Protein AF-A0AA91TW27-F1 (afdb_monomer_lite)

Structure (mmCIF, N/CA/C/O backbone):
data_AF-A0AA91TW27-F1
#
_entry.id   AF-A0AA91TW27-F1
#
loop_
_atom_site.group_PDB
_atom_site.id
_atom_site.type_symbol
_atom_site.label_atom_id
_atom_site.label_alt_id
_atom_site.label_comp_id
_atom_site.label_asym_id
_atom_site.label_entity_id
_atom_site.label_seq_id
_atom_site.pdbx_PDB_ins_code
_atom_site.Cartn_x
_atom_site.Cartn_y
_atom_site.Cartn_z
_atom_site.occupancy
_atom_site.B_iso_or_equiv
_atom_site.auth_seq_id
_atom_site.auth_comp_id
_atom_site.auth_asym_id
_atom_site.auth_atom_id
_atom_site.pdbx_PDB_model_num
ATOM 1 N N . MET A 1 1 ? 15.836 3.100 12.261 1.00 47.34 1 MET A N 1
ATOM 2 C CA . MET A 1 1 ? 16.105 2.322 11.030 1.00 47.34 1 MET A CA 1
ATOM 3 C C . MET A 1 1 ? 15.345 2.877 9.832 1.00 47.34 1 MET A C 1
ATOM 5 O O . MET A 1 1 ? 15.884 3.805 9.263 1.00 47.34 1 MET A O 1
ATOM 9 N N . ALA A 1 2 ? 14.114 2.464 9.489 1.00 48.69 2 ALA A N 1
ATOM 10 C CA . ALA A 1 2 ? 13.443 2.947 8.260 1.00 48.69 2 ALA A CA 1
ATOM 11 C C . ALA A 1 2 ? 13.261 4.483 8.185 1.00 48.69 2 ALA A C 1
ATOM 13 O O . ALA A 1 2 ? 13.468 5.078 7.136 1.00 48.69 2 ALA A O 1
ATOM 14 N N . ASN A 1 3 ? 12.950 5.146 9.307 1.00 51.53 3 ASN A N 1
ATOM 15 C CA . ASN A 1 3 ? 12.848 6.614 9.359 1.00 51.53 3 ASN A CA 1
ATOM 16 C C . ASN A 1 3 ? 14.198 7.340 9.209 1.00 51.53 3 ASN A C 1
ATOM 18 O O . ASN A 1 3 ? 14.236 8.448 8.685 1.00 51.53 3 ASN A O 1
ATOM 22 N N . GLU A 1 4 ? 15.293 6.747 9.687 1.00 57.06 4 GLU A N 1
ATOM 23 C CA . GLU A 1 4 ? 16.639 7.339 9.582 1.00 57.06 4 GLU A CA 1
ATOM 24 C C . GLU A 1 4 ? 17.205 7.132 8.177 1.00 57.06 4 GLU A C 1
ATOM 26 O O . GLU A 1 4 ? 17.763 8.049 7.589 1.00 57.06 4 GLU A O 1
ATOM 31 N N . GLU A 1 5 ? 16.984 5.947 7.610 1.00 55.22 5 GLU A N 1
ATOM 32 C CA . GLU A 1 5 ? 17.310 5.628 6.223 1.00 55.22 5 GLU A CA 1
ATOM 33 C C . GLU A 1 5 ? 16.537 6.529 5.253 1.00 55.22 5 GLU A C 1
ATOM 35 O O . GLU A 1 5 ? 17.130 7.122 4.357 1.00 55.22 5 GLU A O 1
ATOM 40 N N . LEU A 1 6 ? 15.235 6.725 5.492 1.00 60.72 6 LEU A N 1
ATOM 41 C CA . LEU A 1 6 ? 14.417 7.685 4.757 1.00 60.72 6 LEU A CA 1
ATOM 42 C C . LEU A 1 6 ? 15.045 9.086 4.800 1.00 60.72 6 LEU A C 1
ATOM 44 O O . LEU A 1 6 ? 15.279 9.669 3.743 1.00 60.72 6 LEU A O 1
ATOM 48 N N . LYS A 1 7 ? 15.366 9.603 5.997 1.00 61.03 7 LYS A N 1
ATOM 49 C CA . LYS A 1 7 ? 16.009 10.919 6.149 1.00 61.03 7 LYS A CA 1
ATOM 50 C C . LYS A 1 7 ? 17.293 11.035 5.327 1.00 61.03 7 LYS A C 1
ATOM 52 O O . LYS A 1 7 ? 17.409 11.986 4.562 1.00 61.03 7 LYS A O 1
ATOM 57 N N . HIS A 1 8 ? 18.194 10.059 5.408 1.00 63.16 8 HIS A N 1
ATOM 58 C CA . HIS A 1 8 ? 19.438 10.083 4.636 1.00 63.16 8 HIS A CA 1
ATOM 59 C C . HIS A 1 8 ? 19.198 10.084 3.124 1.00 63.16 8 HIS A C 1
ATOM 61 O O . HIS A 1 8 ? 19.774 10.897 2.407 1.00 63.16 8 HIS A O 1
ATOM 67 N N . ILE A 1 9 ? 18.288 9.245 2.629 1.00 61.09 9 ILE A N 1
ATOM 68 C CA . ILE A 1 9 ? 18.004 9.173 1.189 1.00 61.09 9 ILE A CA 1
ATOM 69 C C . ILE A 1 9 ? 17.354 10.471 0.674 1.00 61.09 9 ILE A C 1
ATOM 71 O O . ILE A 1 9 ? 17.564 10.892 -0.468 1.00 61.09 9 ILE A O 1
ATOM 75 N N . ILE A 1 10 ? 16.568 11.140 1.517 1.00 63.00 10 ILE A N 1
ATOM 76 C CA . ILE A 1 10 ? 16.034 12.472 1.222 1.00 63.00 10 ILE A CA 1
ATOM 77 C C . ILE A 1 10 ? 17.147 13.517 1.198 1.00 63.00 10 ILE A C 1
ATOM 79 O O . ILE A 1 10 ? 17.192 14.304 0.257 1.00 63.00 10 ILE A O 1
ATOM 83 N N . GLU A 1 11 ? 18.030 13.544 2.196 1.00 67.00 11 GLU A N 1
ATOM 84 C CA . GLU A 1 11 ? 19.163 14.483 2.262 1.00 67.00 11 GLU A CA 1
ATOM 85 C C . GLU A 1 11 ? 20.077 14.363 1.034 1.00 67.00 11 GLU A C 1
ATOM 87 O O . GLU A 1 11 ? 20.581 15.367 0.533 1.00 67.00 11 GLU A O 1
ATOM 92 N N . GLU A 1 12 ? 20.210 13.156 0.483 1.00 66.50 12 GLU A N 1
ATOM 93 C CA . GLU A 1 12 ? 20.931 12.874 -0.764 1.00 66.50 12 GLU A CA 1
ATOM 94 C C . GLU A 1 12 ? 20.213 13.373 -2.036 1.00 66.50 12 GLU A C 1
ATOM 96 O O . GLU A 1 12 ? 20.730 13.233 -3.147 1.00 66.50 12 GLU A O 1
ATOM 101 N N . GLY A 1 13 ? 19.014 13.953 -1.921 1.00 58.31 13 GLY A N 1
ATOM 102 C CA . GLY A 1 13 ? 18.258 14.486 -3.058 1.00 58.31 13 GLY A CA 1
ATOM 103 C C . GLY A 1 13 ? 17.631 13.421 -3.953 1.00 58.31 13 GLY A C 1
ATOM 104 O O . GLY A 1 13 ? 17.194 13.716 -5.069 1.00 58.31 13 GLY A O 1
ATOM 105 N N . TYR A 1 14 ? 17.554 12.176 -3.483 1.00 59.06 14 TYR A N 1
ATOM 106 C CA . TYR A 1 14 ? 17.204 11.024 -4.311 1.00 59.06 14 TYR A CA 1
ATOM 107 C C . TYR A 1 14 ? 15.803 11.119 -4.938 1.00 59.06 14 TYR A C 1
ATOM 109 O O . TYR A 1 14 ? 15.627 10.774 -6.116 1.00 59.06 14 TYR A O 1
ATOM 117 N N . PHE A 1 15 ? 14.831 11.638 -4.180 1.00 61.78 15 PHE A N 1
ATOM 118 C CA . PHE A 1 15 ? 13.439 11.857 -4.602 1.00 61.78 15 PHE A CA 1
ATOM 119 C C . PHE A 1 15 ? 13.216 13.186 -5.355 1.00 61.78 15 PHE A C 1
ATOM 121 O O . PHE A 1 15 ? 12.083 13.521 -5.704 1.00 61.78 15 PHE A O 1
ATOM 128 N N . GLY A 1 16 ? 14.290 13.932 -5.635 1.00 59.34 16 GLY A N 1
ATOM 129 C CA . GLY A 1 16 ? 14.260 15.231 -6.304 1.00 59.34 16 GLY A CA 1
ATOM 130 C C . GLY A 1 16 ? 14.095 16.411 -5.343 1.00 59.34 16 GLY A C 1
ATOM 131 O O . GLY A 1 16 ? 13.570 16.278 -4.237 1.00 59.34 16 GLY A O 1
ATOM 132 N N . GLU A 1 17 ? 14.521 17.597 -5.789 1.00 56.59 17 GLU A N 1
ATOM 133 C CA . GLU A 1 17 ? 14.598 18.817 -4.966 1.00 56.59 17 GLU A CA 1
ATOM 134 C C . GLU A 1 17 ? 13.268 19.199 -4.303 1.00 56.59 17 GLU A C 1
ATOM 136 O O . GLU A 1 17 ? 13.260 19.694 -3.181 1.00 56.59 17 GLU A O 1
ATOM 141 N N . LYS A 1 18 ? 12.124 18.917 -4.944 1.00 50.34 18 LYS A N 1
ATOM 142 C CA . LYS A 1 18 ? 10.797 19.202 -4.371 1.00 50.34 18 LYS A CA 1
ATOM 143 C C . LYS A 1 18 ? 10.518 18.413 -3.090 1.00 50.34 18 LYS A C 1
ATOM 145 O O . LYS A 1 18 ? 9.950 18.970 -2.158 1.00 50.34 18 LYS A O 1
ATOM 150 N N . VAL A 1 19 ? 10.917 17.143 -3.025 1.00 55.59 19 VAL A N 1
ATOM 151 C CA . VAL A 1 19 ? 10.703 16.301 -1.834 1.00 55.59 19 VAL A CA 1
ATOM 152 C C . VAL A 1 19 ? 11.646 16.723 -0.706 1.00 55.59 19 VAL A C 1
ATOM 154 O O . VAL A 1 19 ? 11.219 16.811 0.443 1.00 55.59 19 VAL A O 1
ATOM 157 N N . VAL A 1 20 ? 12.887 17.095 -1.038 1.00 56.34 20 VAL A N 1
ATOM 158 C CA . VAL A 1 20 ? 13.851 17.664 -0.079 1.00 56.34 20 VAL A CA 1
ATOM 159 C C . VAL A 1 20 ? 13.344 18.979 0.508 1.00 56.34 20 VAL A C 1
ATOM 161 O O . VAL A 1 20 ? 13.327 19.143 1.725 1.00 56.34 20 VAL A O 1
ATOM 164 N N . LEU A 1 21 ? 12.855 19.888 -0.339 1.00 53.97 21 LEU A N 1
ATOM 165 C CA . LEU 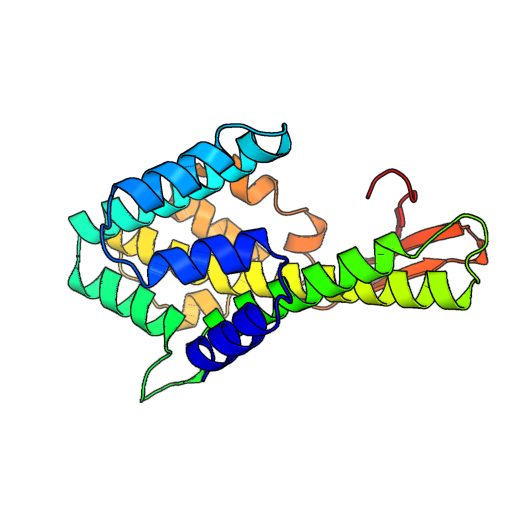A 1 21 ? 12.287 21.171 0.081 1.00 53.97 21 LEU A CA 1
ATOM 166 C C . LEU A 1 21 ? 11.037 21.004 0.950 1.00 53.97 21 LEU A C 1
ATOM 168 O O . LEU A 1 21 ? 10.823 21.794 1.867 1.00 53.97 21 LEU A O 1
ATOM 172 N N . LEU A 1 22 ? 10.206 19.994 0.682 1.00 48.47 22 LEU A N 1
ATOM 173 C CA . LEU A 1 22 ? 9.039 19.692 1.511 1.00 48.47 22 LEU A CA 1
ATOM 174 C C . LEU A 1 22 ? 9.448 19.225 2.912 1.00 48.47 22 LEU A C 1
ATOM 176 O O . LEU A 1 22 ? 8.809 19.623 3.879 1.00 48.47 22 LEU A O 1
ATOM 180 N N . LEU A 1 23 ? 10.526 18.450 3.035 1.00 49.38 23 LEU A N 1
ATOM 181 C CA . LEU A 1 23 ? 10.971 17.855 4.299 1.00 49.38 23 LEU A CA 1
ATOM 182 C C . LEU A 1 23 ? 11.871 18.759 5.137 1.00 49.38 23 LEU A C 1
ATOM 184 O O . LEU A 1 23 ? 11.710 18.797 6.353 1.00 49.38 23 LEU A O 1
ATOM 188 N N . GLN A 1 24 ? 12.722 19.571 4.510 1.00 50.38 24 GLN A N 1
ATOM 189 C CA . GLN A 1 24 ? 13.423 20.663 5.199 1.00 50.38 24 GLN A CA 1
ATOM 190 C C . GLN A 1 24 ? 12.436 21.639 5.854 1.00 50.38 24 GLN A C 1
ATOM 192 O O . GLN A 1 24 ? 12.725 22.219 6.896 1.00 50.38 24 GLN A O 1
ATOM 197 N N . LYS A 1 25 ? 11.237 21.778 5.276 1.00 47.59 25 LYS A N 1
ATOM 198 C CA . LYS A 1 25 ? 10.143 22.556 5.861 1.00 47.59 25 LYS A CA 1
ATOM 199 C C . LYS A 1 25 ? 9.375 21.802 6.955 1.00 47.59 25 LYS A C 1
ATOM 201 O O . LYS A 1 25 ? 8.754 22.455 7.778 1.00 47.59 25 LYS A O 1
ATOM 206 N N . VAL A 1 26 ? 9.383 20.459 6.984 1.00 42.78 26 VAL A N 1
ATOM 207 C CA . VAL A 1 26 ? 8.726 19.652 8.048 1.00 42.78 26 VAL A CA 1
ATOM 208 C C . VAL A 1 26 ? 9.447 19.826 9.386 1.00 42.78 26 VAL A C 1
ATOM 210 O O . VAL A 1 26 ? 8.825 19.742 10.440 1.00 42.78 26 VAL A O 1
ATOM 213 N N . GLU A 1 27 ? 10.746 20.127 9.361 1.00 43.66 27 GLU A N 1
ATOM 214 C CA . GLU A 1 27 ? 11.509 20.435 10.576 1.00 43.66 27 GLU A CA 1
ATOM 215 C C . GLU A 1 27 ? 11.259 21.867 11.101 1.00 43.66 27 GLU A C 1
ATOM 217 O O . GLU A 1 27 ? 11.565 22.154 12.259 1.00 43.66 27 GLU A O 1
ATOM 222 N N . SER A 1 28 ? 10.631 22.751 10.308 1.00 46.97 28 SER A N 1
ATOM 223 C CA . SER A 1 28 ? 10.207 24.094 10.728 1.00 46.97 28 SER A CA 1
ATOM 224 C C . SER A 1 28 ? 8.710 24.115 11.067 1.00 46.97 28 SER A C 1
ATOM 226 O O . SER A 1 28 ? 7.855 24.191 10.190 1.00 46.97 28 SER A O 1
ATOM 228 N N . TYR A 1 29 ? 8.403 24.022 12.359 1.00 44.59 29 TYR A N 1
ATOM 229 C CA . TYR A 1 29 ? 7.057 23.906 12.931 1.00 44.59 29 TYR A CA 1
ATOM 230 C C . TYR A 1 29 ? 6.088 25.053 12.557 1.00 44.59 29 TYR A C 1
ATOM 232 O O . TYR A 1 29 ? 6.278 26.174 13.017 1.00 44.59 29 TYR A O 1
ATOM 240 N N . GLU A 1 30 ? 5.003 24.731 11.829 1.00 49.91 30 GLU A N 1
ATOM 241 C CA . GLU A 1 30 ? 3.614 25.187 12.080 1.00 49.91 30 GLU A CA 1
ATOM 242 C C . GLU A 1 30 ? 2.596 24.339 11.261 1.00 49.91 30 GLU A C 1
ATOM 244 O O . GLU A 1 30 ? 2.327 24.552 10.076 1.00 49.91 30 GLU A O 1
ATOM 249 N N . ASP A 1 31 ? 2.020 23.342 11.943 1.00 57.16 31 ASP A N 1
ATOM 250 C CA . ASP A 1 31 ? 1.370 22.103 11.458 1.00 57.16 31 ASP A CA 1
ATOM 251 C C . ASP A 1 31 ? 0.196 22.223 10.454 1.00 57.16 31 ASP A C 1
ATOM 253 O O . ASP A 1 31 ? -0.187 21.247 9.810 1.00 57.16 31 ASP A O 1
ATOM 257 N N . LYS A 1 32 ? -0.432 23.393 10.295 1.00 53.19 32 LYS A N 1
ATOM 258 C CA . LYS A 1 32 ? -1.659 23.527 9.472 1.00 53.19 32 LYS A CA 1
ATOM 259 C C . LYS A 1 32 ? -1.398 24.087 8.083 1.00 53.19 32 LYS A C 1
ATOM 261 O O . LYS A 1 32 ? -2.051 23.682 7.122 1.00 53.19 32 LYS A O 1
ATOM 266 N N . HIS A 1 33 ? -0.447 25.010 7.970 1.00 49.03 33 HIS A N 1
ATOM 267 C CA . HIS A 1 33 ? -0.164 25.675 6.702 1.00 49.03 33 HIS A CA 1
ATOM 268 C C . HIS A 1 33 ? 0.574 24.742 5.736 1.00 49.03 33 HIS A C 1
ATOM 270 O O . HIS A 1 33 ? 0.392 24.821 4.527 1.00 49.03 33 HIS A O 1
ATOM 276 N N . GLN A 1 34 ? 1.337 23.793 6.269 1.00 52.62 34 GLN A N 1
ATOM 277 C CA . GLN A 1 34 ? 2.143 22.882 5.474 1.00 52.62 34 GLN A CA 1
ATOM 278 C C . GLN A 1 34 ? 1.344 21.711 4.898 1.00 52.62 34 GLN A C 1
ATOM 280 O O . GLN A 1 34 ? 1.472 21.410 3.713 1.00 52.62 34 GLN A O 1
ATOM 285 N N . LEU A 1 35 ? 0.461 21.099 5.697 1.00 54.28 35 LEU A N 1
ATOM 286 C CA . LEU A 1 35 ? -0.525 20.149 5.179 1.00 54.28 35 LEU A CA 1
ATOM 287 C C . LEU A 1 35 ? -1.388 20.830 4.108 1.00 54.28 35 LEU A C 1
ATOM 289 O O . LEU A 1 35 ? -1.654 20.237 3.069 1.00 54.28 35 LEU A O 1
ATOM 293 N N . TYR A 1 36 ? -1.758 22.094 4.332 1.00 58.59 36 TYR A N 1
ATOM 294 C CA . TYR A 1 36 ? -2.459 22.905 3.345 1.00 58.59 36 TYR A CA 1
ATOM 295 C C . TYR A 1 36 ? -1.648 23.104 2.057 1.00 58.59 36 TYR A C 1
ATOM 297 O O . TYR A 1 36 ? -2.195 22.837 0.996 1.00 58.59 36 TYR A O 1
ATOM 305 N N . GLU A 1 37 ? -0.369 23.494 2.105 1.00 57.22 37 GLU A N 1
ATOM 306 C CA . GLU A 1 37 ? 0.450 23.665 0.891 1.00 57.22 37 GLU A CA 1
ATOM 307 C C . GLU A 1 37 ? 0.726 22.328 0.177 1.00 57.22 37 GLU A C 1
ATOM 309 O O . GLU A 1 37 ? 0.641 22.277 -1.044 1.00 57.22 37 GLU A O 1
ATOM 314 N N . ILE A 1 38 ? 0.940 21.219 0.900 1.00 57.69 38 ILE A N 1
ATOM 315 C CA . ILE A 1 38 ? 1.048 19.869 0.304 1.00 57.69 38 ILE A CA 1
ATOM 316 C C . ILE A 1 38 ? -0.253 19.495 -0.410 1.00 57.69 38 ILE A C 1
ATOM 318 O O . ILE A 1 38 ? -0.231 19.020 -1.546 1.00 57.69 38 ILE A O 1
ATOM 322 N N . ILE A 1 39 ? -1.394 19.715 0.247 1.00 60.75 39 ILE A N 1
ATOM 323 C CA . ILE A 1 39 ? -2.716 19.457 -0.326 1.00 60.75 39 ILE A CA 1
ATOM 324 C C . ILE A 1 39 ? -2.977 20.398 -1.507 1.00 60.75 39 ILE A C 1
ATOM 326 O O . ILE A 1 39 ? -3.551 19.960 -2.497 1.00 60.75 39 ILE A O 1
ATOM 330 N N . LYS A 1 40 ? -2.542 21.656 -1.449 1.00 61.56 40 LYS A N 1
ATOM 331 C CA . LYS A 1 40 ? -2.738 22.680 -2.482 1.00 61.56 40 LYS A CA 1
ATOM 332 C C . LYS A 1 40 ? -1.881 22.436 -3.723 1.00 61.56 40 LYS A C 1
ATOM 334 O O . LYS A 1 40 ? -2.454 22.288 -4.799 1.00 61.56 40 LYS A O 1
ATOM 339 N N . ASP A 1 41 ? -0.565 22.260 -3.583 1.00 62.78 41 ASP A N 1
ATOM 340 C CA . ASP A 1 41 ? 0.347 21.866 -4.677 1.00 62.78 41 ASP A CA 1
ATOM 341 C C . ASP A 1 41 ? -0.154 20.595 -5.377 1.00 62.78 41 ASP A C 1
ATOM 343 O O . ASP A 1 41 ? -0.011 20.380 -6.590 1.00 62.78 41 ASP A O 1
ATOM 347 N N . TRP A 1 42 ? -0.788 19.719 -4.603 1.00 60.84 42 TRP A N 1
ATOM 348 C CA . TRP A 1 42 ? -1.394 18.513 -5.115 1.00 60.84 42 TRP A CA 1
ATOM 349 C C . TRP A 1 42 ? -2.808 18.713 -5.700 1.00 60.84 42 TRP A C 1
ATOM 351 O O . TRP A 1 42 ? -3.130 18.053 -6.682 1.00 60.84 42 TRP A O 1
ATOM 361 N N . ILE A 1 43 ? -3.625 19.656 -5.239 1.00 59.16 43 ILE A N 1
ATOM 362 C CA . ILE A 1 43 ? -4.889 20.030 -5.901 1.00 59.16 43 ILE A CA 1
ATOM 363 C C . ILE A 1 43 ? -4.620 20.703 -7.260 1.00 59.16 43 ILE A C 1
ATOM 365 O O . ILE A 1 43 ? -5.364 20.476 -8.210 1.00 59.16 43 ILE A O 1
ATOM 369 N N . GLU A 1 44 ? -3.536 21.466 -7.388 1.00 64.38 44 GLU A N 1
ATOM 370 C CA . GLU A 1 44 ? -3.258 22.356 -8.529 1.00 64.38 44 GLU A CA 1
ATOM 371 C C . GLU A 1 44 ? -2.520 21.691 -9.720 1.00 64.38 44 GLU A C 1
ATOM 373 O O . GLU A 1 44 ? -1.715 22.323 -10.393 1.00 64.38 44 GLU A O 1
ATOM 378 N N . GLY A 1 45 ? -2.737 20.407 -10.035 1.00 58.81 45 GLY A N 1
ATOM 379 C CA . GLY A 1 45 ? -2.061 19.785 -11.201 1.00 58.81 45 GLY A CA 1
ATOM 380 C C . GLY A 1 45 ? -2.823 18.643 -11.870 1.00 58.81 45 GLY A C 1
ATOM 381 O O . GLY A 1 45 ? -3.978 18.409 -11.541 1.00 58.81 45 GLY A O 1
ATOM 382 N N . ASP A 1 46 ? -2.137 17.922 -12.766 1.00 56.75 46 ASP A N 1
ATOM 383 C CA . ASP A 1 46 ? -2.694 17.060 -13.832 1.00 56.75 46 ASP A CA 1
ATOM 384 C C . ASP A 1 46 ? -3.689 15.929 -13.470 1.00 56.75 46 ASP A C 1
ATOM 386 O O . ASP A 1 46 ? -3.739 15.430 -12.345 1.00 56.75 46 ASP A O 1
ATOM 390 N N . GLU A 1 47 ? -4.430 15.466 -14.491 1.00 52.88 47 GLU A N 1
ATOM 391 C CA . GLU A 1 47 ? -5.618 14.577 -14.464 1.00 52.88 47 GLU A CA 1
ATOM 392 C C . GLU A 1 47 ? -5.516 13.284 -13.619 1.00 52.88 47 GLU A C 1
ATOM 394 O O . GLU A 1 47 ? -6.521 12.834 -13.058 1.00 52.88 47 GLU A O 1
ATOM 399 N N . LEU A 1 48 ? -4.321 12.709 -13.423 1.00 55.47 48 LEU A N 1
ATOM 400 C CA . LEU A 1 48 ? -4.096 11.570 -12.505 1.00 55.47 48 LEU A CA 1
ATOM 401 C C . LEU A 1 48 ? -4.412 11.908 -11.026 1.00 55.47 48 LEU A C 1
ATOM 403 O O . LEU A 1 48 ? -4.553 11.012 -10.181 1.00 55.47 48 LEU A O 1
ATOM 407 N N . LYS A 1 49 ? -4.573 13.195 -10.690 1.00 60.81 49 LYS A N 1
ATOM 408 C CA . LYS A 1 49 ? -4.900 13.677 -9.341 1.00 60.81 49 LYS A CA 1
ATOM 409 C C . LYS A 1 49 ? -6.334 13.394 -8.900 1.00 60.81 49 LYS A C 1
ATOM 411 O O . LYS A 1 49 ? -6.531 13.231 -7.701 1.00 60.81 49 LYS A O 1
ATOM 416 N N . PHE A 1 50 ? -7.323 13.239 -9.790 1.00 62.41 50 PHE A N 1
ATOM 417 C CA . PHE A 1 50 ? -8.710 12.953 -9.362 1.00 62.41 50 PHE A CA 1
ATOM 418 C C . PHE A 1 50 ? -8.830 11.617 -8.607 1.00 62.41 50 PHE A C 1
ATOM 420 O O . PHE A 1 50 ? -9.426 11.535 -7.527 1.00 62.41 50 PHE A O 1
ATOM 427 N N . PHE A 1 51 ? -8.209 10.565 -9.142 1.00 63.53 51 PHE A N 1
ATOM 428 C CA . PHE A 1 51 ? -8.219 9.243 -8.517 1.00 63.53 51 PHE A CA 1
ATOM 429 C C . PHE A 1 51 ? -7.356 9.192 -7.265 1.00 63.53 51 PHE A C 1
ATOM 431 O O . PHE A 1 51 ? -7.801 8.710 -6.225 1.00 63.53 51 PHE A O 1
ATOM 438 N N . THR A 1 52 ? -6.159 9.777 -7.342 1.00 65.62 52 THR A N 1
ATOM 439 C CA . THR A 1 52 ? -5.286 9.964 -6.178 1.00 65.62 52 THR A CA 1
ATOM 440 C C . THR A 1 52 ? -6.032 10.714 -5.070 1.00 65.62 52 THR A C 1
ATOM 442 O O . THR A 1 52 ? -5.849 10.426 -3.888 1.00 65.62 52 THR A O 1
ATOM 445 N N . LYS A 1 53 ? -6.930 11.640 -5.441 1.00 67.94 53 LYS A N 1
ATOM 446 C CA . LYS A 1 53 ? -7.691 12.452 -4.492 1.00 67.94 53 LYS A CA 1
ATOM 447 C C . LYS A 1 53 ? -8.783 11.705 -3.799 1.00 67.94 53 LYS A C 1
ATOM 449 O O . LYS A 1 53 ? -8.892 11.776 -2.578 1.00 67.94 53 LYS A O 1
ATOM 454 N N . THR A 1 54 ? -9.533 10.952 -4.576 1.00 69.38 54 THR A N 1
ATOM 455 C CA . THR A 1 54 ? -10.528 10.033 -4.041 1.00 69.38 54 THR A CA 1
ATOM 456 C C . THR A 1 54 ? -9.867 9.035 -3.086 1.00 69.38 54 THR A C 1
ATOM 458 O O . THR A 1 54 ? -10.385 8.805 -1.998 1.00 69.38 54 THR A O 1
ATOM 461 N N . TYR A 1 55 ? -8.680 8.526 -3.436 1.00 72.38 55 TYR A N 1
ATOM 462 C CA . TYR A 1 55 ? -7.922 7.598 -2.598 1.00 72.38 55 TYR A CA 1
ATOM 463 C C . TYR A 1 55 ? -7.449 8.224 -1.281 1.00 72.38 55 TYR A C 1
ATOM 465 O O . TYR A 1 55 ? -7.685 7.662 -0.217 1.00 72.38 55 TYR A O 1
ATOM 473 N N . MET A 1 56 ? -6.821 9.402 -1.316 1.00 73.19 56 MET A N 1
ATOM 474 C CA . MET A 1 56 ? -6.334 10.048 -0.091 1.00 73.19 56 MET A CA 1
ATOM 475 C C . MET A 1 56 ? -7.462 10.527 0.817 1.00 73.19 56 MET A C 1
ATOM 477 O O . MET A 1 56 ? -7.380 10.321 2.024 1.00 73.19 56 MET A O 1
ATOM 481 N N . LEU A 1 57 ? -8.529 11.109 0.259 1.00 76.88 57 LEU A N 1
ATOM 482 C CA . LEU A 1 57 ? -9.701 11.494 1.048 1.00 76.88 57 LEU A CA 1
ATOM 483 C C . LEU A 1 57 ? -10.330 10.281 1.726 1.00 76.88 57 LEU A C 1
ATOM 485 O O . LEU A 1 57 ? -10.678 10.363 2.898 1.00 76.88 57 LEU A O 1
ATOM 489 N N . PHE A 1 58 ? -10.415 9.153 1.020 1.00 80.38 58 PHE A N 1
ATOM 490 C CA . PHE A 1 58 ? -10.841 7.891 1.606 1.00 80.38 58 PHE A CA 1
ATOM 491 C C . PHE A 1 58 ? -9.936 7.468 2.774 1.00 80.38 58 PHE A C 1
ATOM 493 O O . PHE A 1 58 ? -10.436 7.216 3.870 1.00 80.38 58 PHE A O 1
ATOM 500 N N . MET A 1 59 ? -8.616 7.417 2.561 1.00 80.62 59 MET A N 1
ATOM 501 C CA . MET A 1 59 ? -7.676 6.986 3.600 1.00 80.62 59 MET A CA 1
ATOM 502 C C . MET A 1 59 ? -7.776 7.876 4.843 1.00 80.62 59 MET A C 1
ATOM 504 O O . MET A 1 59 ? -7.862 7.366 5.957 1.00 80.62 59 MET A O 1
ATOM 508 N N . LEU A 1 60 ? -7.815 9.197 4.649 1.00 84.81 60 LEU A N 1
ATOM 509 C CA . LEU A 1 60 ? -7.961 10.165 5.734 1.00 84.81 60 LEU A CA 1
ATOM 510 C C . LEU A 1 60 ? -9.308 10.019 6.443 1.00 84.81 60 LEU A C 1
ATOM 512 O O . LEU A 1 60 ? -9.333 10.003 7.669 1.00 84.81 60 LEU A O 1
ATOM 516 N N . LYS A 1 61 ? -10.405 9.857 5.696 1.00 86.81 61 LYS A N 1
ATOM 517 C CA . LYS A 1 61 ? -11.744 9.639 6.256 1.00 86.81 61 LYS A CA 1
ATOM 518 C C . LYS A 1 61 ? -11.765 8.403 7.152 1.00 86.81 61 LYS A C 1
ATOM 520 O O . LYS A 1 61 ? -12.163 8.512 8.302 1.00 86.81 61 LYS A O 1
ATOM 525 N N . VAL A 1 62 ? -11.264 7.261 6.676 1.00 89.62 62 VAL A N 1
ATOM 526 C CA . VAL A 1 62 ? -11.217 6.029 7.482 1.00 89.62 62 VAL A CA 1
ATOM 527 C C . VAL A 1 62 ? -10.371 6.208 8.734 1.00 89.62 62 VAL A C 1
ATOM 529 O O . VAL A 1 62 ? -10.792 5.777 9.804 1.00 89.62 62 VAL A O 1
ATOM 532 N N . ILE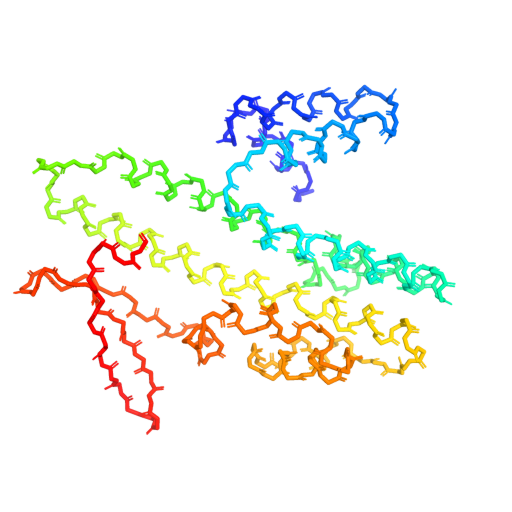 A 1 63 ? -9.202 6.844 8.629 1.00 89.94 63 ILE A N 1
ATOM 533 C CA . ILE A 1 63 ? -8.344 7.103 9.792 1.00 89.94 63 ILE A CA 1
ATOM 534 C C . ILE A 1 63 ? -9.083 7.975 10.816 1.00 89.94 63 ILE A C 1
ATOM 536 O O . ILE A 1 63 ? -9.125 7.615 11.990 1.00 89.94 63 ILE A O 1
ATOM 540 N N . LEU A 1 64 ? -9.697 9.078 10.378 1.00 91.06 64 LEU A N 1
ATOM 541 C CA . LEU A 1 64 ? -10.431 9.999 11.249 1.00 91.06 64 LEU A CA 1
ATOM 542 C C . LEU A 1 64 ? -11.627 9.316 11.923 1.00 91.06 64 LEU A C 1
ATOM 544 O O . LEU A 1 64 ? -11.725 9.347 13.144 1.00 91.06 64 LEU A O 1
ATOM 548 N N . GLU A 1 65 ? -12.474 8.624 11.158 1.00 91.75 65 GLU A N 1
ATOM 549 C CA . GLU A 1 65 ? -13.643 7.906 11.687 1.00 91.75 65 GLU A CA 1
ATOM 550 C C . GLU A 1 65 ? -13.238 6.786 12.671 1.00 91.75 65 GLU A C 1
ATOM 552 O O . GLU A 1 65 ? -13.925 6.527 13.664 1.00 91.75 65 GLU A O 1
ATOM 557 N N . SER A 1 66 ? -12.094 6.133 12.437 1.00 93.31 66 SER A N 1
ATOM 558 C CA . SER A 1 66 ? -11.548 5.128 13.363 1.00 93.31 66 SER A CA 1
ATOM 559 C C . SER A 1 66 ? -11.062 5.770 14.662 1.00 93.31 66 SER A C 1
ATOM 561 O O . SER A 1 66 ? -11.343 5.250 15.743 1.00 93.31 66 SER A O 1
ATOM 563 N N . PHE A 1 67 ? -10.384 6.921 14.575 1.00 94.12 67 PHE A N 1
ATOM 564 C CA . PHE A 1 67 ? -9.966 7.694 15.746 1.00 94.12 67 PHE A CA 1
ATOM 565 C C . PHE A 1 67 ? -11.158 8.198 16.558 1.00 94.12 67 PHE A C 1
ATOM 567 O O . PHE A 1 67 ? -11.106 8.132 17.781 1.00 94.12 67 PHE A O 1
ATOM 574 N N . GLU A 1 68 ? -12.231 8.655 15.913 1.00 94.56 68 GLU A N 1
ATOM 575 C CA . GLU A 1 68 ? -13.464 9.067 16.597 1.00 94.56 68 GLU A CA 1
ATOM 576 C C . GLU A 1 68 ? -14.119 7.905 17.358 1.00 94.56 68 GLU A C 1
ATOM 578 O O . GLU A 1 68 ? -14.679 8.106 18.435 1.00 94.56 68 GLU A O 1
ATOM 583 N N . THR A 1 69 ? -14.008 6.683 16.830 1.00 95.69 69 THR A N 1
ATOM 584 C CA . THR A 1 69 ? -14.624 5.487 17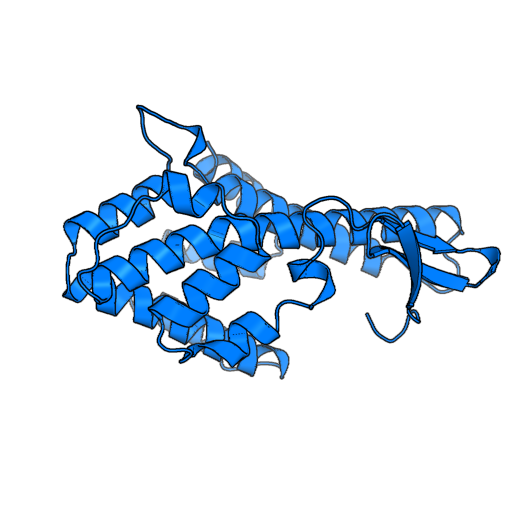.421 1.00 95.69 69 THR A CA 1
ATOM 585 C C . THR A 1 69 ? -13.773 4.868 18.535 1.00 95.69 69 THR A C 1
ATOM 587 O O . THR A 1 69 ? -14.278 4.588 19.622 1.00 95.69 69 THR A O 1
ATOM 590 N N . ASN A 1 70 ? -12.481 4.630 18.283 1.00 95.38 70 ASN A N 1
ATOM 591 C CA . ASN A 1 70 ? -11.546 4.076 19.265 1.00 95.38 70 ASN A CA 1
ATOM 592 C C . ASN A 1 70 ? -10.115 4.600 19.022 1.00 95.38 70 ASN A C 1
ATOM 594 O O . ASN A 1 70 ? -9.339 3.982 18.278 1.00 95.38 70 ASN A O 1
ATOM 598 N N . PRO A 1 71 ? -9.727 5.712 19.676 1.00 92.56 71 PRO A N 1
ATOM 599 C CA . PRO A 1 71 ? -8.424 6.338 19.468 1.00 92.56 71 PRO A CA 1
ATOM 600 C C . PRO A 1 71 ? -7.240 5.430 19.813 1.00 92.56 71 PRO A C 1
ATOM 602 O O . PRO A 1 71 ? -6.244 5.409 19.093 1.00 92.56 71 PRO A O 1
ATOM 605 N N . ASN A 1 72 ? -7.347 4.669 20.906 1.00 91.12 72 ASN A N 1
ATOM 606 C CA . ASN A 1 72 ? -6.244 3.857 21.422 1.00 91.12 72 ASN A CA 1
ATOM 607 C C . ASN A 1 72 ? -5.924 2.697 20.480 1.00 91.12 72 ASN A C 1
ATOM 609 O O . ASN A 1 72 ? -4.766 2.488 20.125 1.00 91.12 72 ASN A O 1
ATOM 613 N N . GLN A 1 73 ? -6.957 1.977 20.043 1.00 91.94 73 GLN A N 1
ATOM 614 C CA . GLN A 1 73 ? -6.792 0.851 19.129 1.00 91.94 73 GLN A CA 1
ATOM 615 C C . GLN A 1 73 ? -6.344 1.321 17.739 1.00 91.94 73 GLN A C 1
ATOM 617 O O . GLN A 1 73 ? -5.470 0.710 17.130 1.00 91.94 73 GLN A O 1
ATOM 622 N N . THR A 1 74 ? -6.877 2.453 17.268 1.00 92.69 74 THR A N 1
ATOM 623 C CA . THR A 1 74 ? -6.451 3.078 16.007 1.00 92.69 74 THR A CA 1
ATOM 624 C C . THR A 1 74 ? -4.972 3.457 16.041 1.00 92.69 74 THR A C 1
ATOM 626 O O . THR A 1 74 ? -4.221 3.126 15.121 1.00 92.69 74 THR A O 1
ATOM 629 N N . TYR A 1 75 ? -4.531 4.107 17.122 1.00 89.25 75 TYR A N 1
ATOM 630 C CA . TYR A 1 75 ? -3.125 4.444 17.322 1.00 89.25 75 TYR A CA 1
ATOM 631 C C . TYR A 1 75 ? -2.238 3.196 17.362 1.00 89.25 75 TYR A C 1
ATOM 633 O O . TYR A 1 75 ? -1.185 3.183 16.727 1.00 89.25 75 TYR A O 1
ATOM 641 N N . GLU A 1 76 ? -2.652 2.141 18.069 1.00 88.88 76 GLU A N 1
ATOM 642 C CA . GLU A 1 76 ? -1.883 0.897 18.169 1.00 88.88 76 GLU A CA 1
ATOM 643 C C . GLU A 1 76 ? -1.681 0.230 16.802 1.00 88.88 76 GLU A C 1
ATOM 645 O O . GLU A 1 76 ? -0.555 -0.159 16.480 1.00 88.88 76 GLU A O 1
ATOM 650 N N . GLU A 1 77 ? -2.723 0.144 15.972 1.00 89.94 77 GLU A N 1
ATOM 651 C CA . GLU A 1 77 ? -2.631 -0.443 14.627 1.00 89.94 77 GLU A CA 1
ATOM 652 C C . GLU A 1 77 ? -1.724 0.376 13.701 1.00 89.94 77 GLU A C 1
ATOM 654 O O . GLU A 1 77 ? -0.836 -0.180 13.049 1.00 89.94 77 GLU A O 1
ATOM 659 N N . ILE A 1 78 ? -1.884 1.704 13.678 1.00 89.56 78 ILE A N 1
ATOM 660 C CA . ILE A 1 78 ? -1.043 2.594 12.861 1.00 89.56 78 ILE A CA 1
ATOM 661 C C . ILE A 1 78 ? 0.412 2.546 13.342 1.00 89.56 78 ILE A C 1
ATOM 663 O O . ILE A 1 78 ? 1.335 2.410 12.539 1.00 89.56 78 ILE A O 1
ATOM 667 N N . SER A 1 79 ? 0.637 2.610 14.653 1.00 83.44 79 SER A N 1
ATOM 668 C CA . SER A 1 79 ? 1.976 2.554 15.244 1.00 83.44 79 SER A CA 1
ATOM 669 C C . SER A 1 79 ? 2.661 1.214 14.963 1.00 83.44 79 SER A C 1
ATOM 671 O O . SER A 1 79 ? 3.827 1.185 14.561 1.00 83.44 79 SER A O 1
ATOM 673 N N . THR A 1 80 ? 1.921 0.108 15.076 1.00 85.00 80 THR A N 1
ATOM 674 C CA . THR A 1 80 ? 2.405 -1.242 14.752 1.00 85.00 80 THR A CA 1
ATOM 675 C C . THR A 1 80 ? 2.748 -1.376 13.272 1.00 85.00 80 THR A C 1
ATOM 677 O O . THR A 1 80 ? 3.747 -2.007 12.932 1.00 85.00 80 THR A O 1
ATOM 680 N N . PHE A 1 81 ? 1.968 -0.761 12.385 1.00 85.88 81 PHE A N 1
ATOM 681 C CA . PHE A 1 81 ? 2.267 -0.730 10.956 1.00 85.88 81 PHE A CA 1
ATOM 682 C C . PHE A 1 81 ? 3.559 0.045 10.648 1.00 85.88 81 PHE A C 1
ATOM 684 O O . PHE A 1 81 ? 4.380 -0.413 9.851 1.00 85.88 81 PHE A O 1
ATOM 691 N N . ILE A 1 82 ? 3.760 1.198 11.294 1.00 78.94 82 ILE A N 1
ATOM 692 C CA . ILE A 1 82 ? 4.907 2.090 11.051 1.00 78.94 82 ILE A CA 1
ATOM 693 C C . ILE A 1 82 ? 6.196 1.552 11.672 1.00 78.94 82 ILE A C 1
ATOM 695 O O . ILE A 1 82 ? 7.254 1.619 11.056 1.00 78.94 82 ILE A O 1
ATOM 699 N N . THR A 1 83 ? 6.128 1.077 12.914 1.00 74.81 83 THR A N 1
ATOM 700 C CA . THR A 1 83 ? 7.319 0.777 13.727 1.00 74.81 83 THR A CA 1
ATOM 701 C C . THR A 1 83 ? 7.489 -0.707 14.029 1.00 74.81 83 THR A C 1
ATOM 703 O O . THR A 1 83 ? 8.516 -1.119 14.570 1.00 74.81 83 THR A O 1
ATOM 706 N N . GLY A 1 84 ? 6.498 -1.528 13.680 1.00 77.00 84 GLY A N 1
ATOM 707 C CA . GLY A 1 84 ? 6.401 -2.886 14.192 1.00 77.00 84 GLY A CA 1
ATOM 708 C C . GLY A 1 84 ? 6.088 -2.885 15.683 1.00 77.00 84 GLY A C 1
ATOM 709 O O . GLY A 1 84 ? 5.607 -1.915 16.259 1.00 77.00 84 GLY A O 1
ATOM 710 N N . SER A 1 85 ? 6.373 -4.000 16.345 1.00 72.56 85 SER A N 1
ATOM 711 C CA . SER A 1 85 ? 6.304 -4.073 17.804 1.00 72.56 85 SER A CA 1
ATOM 712 C C . SER A 1 85 ? 7.564 -4.728 18.350 1.00 72.56 85 SER A C 1
ATOM 714 O O . SER A 1 85 ? 8.186 -5.545 17.674 1.00 72.56 85 SER A O 1
ATOM 716 N N . ARG A 1 86 ? 7.914 -4.454 19.615 1.00 65.50 86 ARG A N 1
ATOM 717 C CA . ARG A 1 86 ? 9.035 -5.152 20.281 1.00 65.50 86 ARG A CA 1
ATOM 718 C C . ARG A 1 86 ? 8.869 -6.676 20.279 1.00 65.50 86 ARG A C 1
ATOM 720 O O . ARG A 1 86 ? 9.861 -7.393 20.279 1.00 65.50 86 ARG A O 1
ATOM 727 N N . LYS A 1 87 ? 7.624 -7.163 20.306 1.00 66.94 87 LYS A N 1
ATOM 728 C CA . LYS A 1 87 ? 7.295 -8.597 20.312 1.00 66.94 87 LYS A CA 1
ATOM 729 C C . LYS A 1 87 ? 7.306 -9.211 18.911 1.00 66.94 87 LYS A C 1
ATOM 731 O O . LYS A 1 87 ? 7.567 -10.400 18.779 1.00 66.94 87 LYS A O 1
ATOM 736 N N . ASP A 1 88 ? 7.024 -8.415 17.886 1.00 67.25 88 ASP A N 1
ATOM 737 C CA . ASP A 1 88 ? 7.056 -8.843 16.492 1.00 67.25 88 ASP A CA 1
ATOM 738 C C . ASP A 1 88 ? 7.458 -7.679 15.569 1.00 67.25 88 ASP A C 1
ATOM 740 O O . ASP A 1 88 ? 6.597 -6.909 15.120 1.00 67.25 88 ASP A O 1
ATOM 744 N N . PRO A 1 89 ? 8.765 -7.534 15.284 1.00 68.25 89 PRO A N 1
ATOM 745 C CA . PRO A 1 89 ? 9.273 -6.521 14.362 1.00 68.25 89 PRO A CA 1
ATOM 746 C C . PRO A 1 89 ? 8.776 -6.708 12.924 1.00 68.25 89 PRO A C 1
ATOM 748 O O . PRO A 1 89 ? 8.713 -5.748 12.173 1.00 68.25 89 PRO A O 1
ATOM 751 N N . ARG A 1 90 ? 8.354 -7.922 12.533 1.00 66.44 90 ARG A N 1
ATOM 752 C CA . ARG A 1 90 ? 7.884 -8.232 11.163 1.00 66.44 90 ARG A CA 1
ATOM 753 C C . ARG A 1 90 ? 6.534 -7.597 10.818 1.00 66.44 90 ARG A C 1
ATOM 755 O O . ARG A 1 90 ? 6.073 -7.686 9.675 1.00 66.44 90 ARG A O 1
ATOM 762 N N . LYS A 1 91 ? 5.881 -6.995 11.811 1.00 74.69 91 LYS A N 1
ATOM 763 C CA . LYS A 1 91 ? 4.672 -6.193 11.625 1.00 74.69 91 LYS A CA 1
ATOM 764 C C . LYS A 1 91 ? 4.957 -4.805 11.062 1.00 74.69 91 LYS A C 1
ATOM 766 O O . LYS A 1 91 ? 4.038 -4.199 10.533 1.00 74.69 91 LYS A O 1
ATOM 771 N N . GLU A 1 92 ? 6.206 -4.354 11.123 1.00 83.00 92 GLU A N 1
ATOM 772 C CA . GLU A 1 92 ? 6.661 -3.144 10.450 1.00 83.00 92 GLU A CA 1
ATOM 773 C C . GLU A 1 92 ? 6.494 -3.311 8.931 1.00 83.00 92 GLU A C 1
ATOM 775 O O . GLU A 1 92 ? 6.924 -4.322 8.366 1.00 83.00 92 GLU A O 1
ATOM 780 N N . LYS A 1 93 ? 5.811 -2.361 8.282 1.00 81.31 93 LYS A N 1
ATOM 781 C CA . LYS A 1 93 ? 5.547 -2.376 6.830 1.00 81.31 93 LYS A CA 1
ATOM 782 C C . LYS A 1 93 ? 5.980 -1.094 6.114 1.00 81.31 93 LYS A C 1
ATOM 784 O O . LYS A 1 93 ? 5.939 -1.075 4.881 1.00 81.31 93 LYS A O 1
ATOM 789 N N . LEU A 1 94 ? 6.378 -0.047 6.838 1.00 77.06 94 LEU A N 1
ATOM 790 C CA . LEU A 1 94 ? 6.838 1.222 6.271 1.00 77.06 94 LEU A CA 1
ATOM 791 C C . LEU A 1 94 ? 8.066 1.023 5.372 1.00 77.06 94 LEU A C 1
ATOM 793 O O . LEU A 1 94 ? 8.098 1.569 4.274 1.00 77.06 94 LEU A O 1
ATOM 797 N N . SER A 1 95 ? 9.017 0.178 5.762 1.00 72.31 95 SER A N 1
ATOM 798 C CA . SER A 1 95 ? 10.183 -0.215 4.961 1.00 72.31 95 SER A CA 1
ATOM 799 C C . SER A 1 95 ? 9.798 -0.652 3.550 1.00 72.31 95 SER A C 1
ATOM 801 O O . SER A 1 95 ? 10.435 -0.268 2.577 1.00 72.31 95 SER A O 1
ATOM 803 N N . THR A 1 96 ? 8.689 -1.376 3.402 1.00 74.75 96 THR A N 1
ATOM 804 C CA . THR A 1 96 ? 8.227 -1.829 2.083 1.00 74.75 96 THR A CA 1
ATOM 805 C C . THR A 1 96 ? 7.641 -0.703 1.240 1.00 74.75 96 THR A C 1
ATOM 807 O O . THR A 1 96 ? 7.751 -0.731 0.014 1.00 74.75 96 THR A O 1
ATOM 810 N N . ILE A 1 97 ? 7.030 0.295 1.880 1.00 78.62 97 ILE A N 1
ATOM 811 C CA . ILE A 1 97 ? 6.596 1.520 1.201 1.00 78.62 97 ILE A CA 1
ATOM 812 C C . ILE A 1 97 ? 7.817 2.254 0.652 1.00 78.62 97 ILE A C 1
ATOM 814 O O . ILE A 1 97 ? 7.824 2.644 -0.515 1.00 78.62 97 ILE A O 1
ATOM 818 N N . LEU A 1 98 ? 8.856 2.385 1.478 1.00 73.88 98 LEU A N 1
ATOM 819 C CA . LEU A 1 98 ? 10.096 3.055 1.106 1.00 73.88 98 LEU A CA 1
ATOM 820 C C . LEU A 1 98 ? 10.805 2.334 -0.035 1.00 73.88 98 LEU A C 1
ATOM 822 O O . LEU A 1 98 ? 11.087 2.951 -1.057 1.00 73.88 98 LEU A O 1
ATOM 826 N N . GLU A 1 99 ? 11.000 1.020 0.081 1.00 74.31 99 GLU A N 1
ATOM 827 C CA . GLU A 1 99 ? 11.578 0.193 -0.982 1.00 74.31 99 GLU A CA 1
ATOM 828 C C . GLU A 1 99 ? 10.848 0.378 -2.316 1.00 74.31 99 GLU A C 1
ATOM 830 O O . GLU A 1 99 ? 11.484 0.528 -3.361 1.00 74.31 99 GLU A O 1
ATOM 835 N N . PHE A 1 100 ? 9.511 0.381 -2.296 1.00 81.06 100 PHE A N 1
ATOM 836 C CA . PHE A 1 100 ? 8.721 0.584 -3.505 1.00 81.06 100 PHE A CA 1
ATOM 837 C C . PHE A 1 100 ? 8.924 1.987 -4.091 1.00 81.06 100 PHE A C 1
ATOM 839 O O . PHE A 1 100 ? 9.132 2.118 -5.297 1.00 81.06 100 PHE A O 1
ATOM 846 N N . GLN A 1 101 ? 8.906 3.035 -3.265 1.00 74.75 101 GLN A N 1
ATOM 847 C CA . GLN A 1 101 ? 9.125 4.409 -3.729 1.00 74.75 101 GLN A CA 1
ATOM 848 C C . GLN A 1 101 ? 10.521 4.603 -4.331 1.00 74.75 101 GLN A C 1
ATOM 850 O O . GLN A 1 101 ? 10.652 5.240 -5.384 1.00 74.75 101 GLN A O 1
ATOM 855 N N . LEU A 1 102 ? 11.549 4.027 -3.703 1.00 74.69 102 LEU A N 1
ATOM 856 C CA . LEU A 1 102 ? 12.921 4.053 -4.205 1.00 74.69 102 LEU A CA 1
ATOM 857 C C . LEU A 1 102 ? 13.007 3.368 -5.563 1.00 74.69 102 LEU A C 1
ATOM 859 O O . LEU A 1 102 ? 13.379 3.992 -6.558 1.00 74.69 102 LEU A O 1
ATOM 863 N N . LEU A 1 103 ? 12.546 2.119 -5.631 1.00 80.69 103 LEU A N 1
ATOM 864 C CA . LEU A 1 103 ? 12.561 1.330 -6.855 1.00 80.69 103 LEU A CA 1
ATOM 865 C C . LEU A 1 103 ? 11.755 1.986 -7.981 1.00 80.69 103 LEU A C 1
ATOM 867 O O . LEU A 1 103 ? 12.167 1.939 -9.144 1.00 80.69 103 LEU A O 1
ATOM 871 N N . SER A 1 104 ? 10.625 2.614 -7.657 1.00 79.25 104 SER A N 1
ATOM 872 C CA . SER A 1 104 ? 9.805 3.327 -8.634 1.00 79.25 104 SER A CA 1
ATOM 873 C C . SER A 1 104 ? 10.533 4.549 -9.185 1.00 79.25 104 SER A C 1
ATOM 875 O O . SER A 1 104 ? 10.559 4.746 -10.401 1.00 79.25 104 SER A O 1
ATOM 877 N N . THR A 1 105 ? 11.196 5.322 -8.324 1.00 75.38 105 THR A N 1
ATOM 878 C CA . THR A 1 105 ? 12.016 6.477 -8.727 1.00 75.38 105 THR A CA 1
ATOM 879 C C . THR A 1 105 ? 13.187 6.040 -9.609 1.00 75.38 105 THR A C 1
ATOM 881 O O . THR A 1 105 ? 13.423 6.604 -10.679 1.00 75.38 105 THR A O 1
ATOM 884 N N . GLU A 1 106 ? 13.895 4.985 -9.212 1.00 78.31 106 GLU A N 1
ATOM 885 C CA . GLU A 1 106 ? 14.964 4.365 -9.998 1.00 78.31 106 GLU A CA 1
ATOM 886 C C . GLU A 1 106 ? 14.483 3.885 -11.365 1.00 78.31 106 GLU A C 1
ATOM 888 O O . GLU A 1 106 ? 15.151 4.084 -12.382 1.00 78.31 106 GLU A O 1
ATOM 893 N N . THR A 1 107 ? 13.312 3.254 -11.398 1.00 81.06 107 THR A N 1
ATOM 894 C CA . THR A 1 107 ? 12.709 2.746 -12.628 1.00 81.06 107 THR A CA 1
ATOM 895 C C . THR A 1 107 ? 12.336 3.894 -13.554 1.00 81.06 107 THR A C 1
ATOM 897 O O . THR A 1 107 ? 12.658 3.827 -14.735 1.00 81.06 107 THR A O 1
ATOM 900 N N . GLN A 1 108 ? 11.745 4.975 -13.039 1.00 77.62 108 GLN A N 1
ATOM 901 C CA . GLN A 1 108 ? 11.446 6.173 -13.829 1.00 77.62 108 GLN A CA 1
ATOM 902 C C . GLN A 1 108 ? 12.716 6.798 -14.417 1.00 77.62 108 GLN A C 1
ATOM 904 O O . GLN A 1 108 ? 12.757 7.080 -15.616 1.00 77.62 108 GLN A O 1
ATOM 909 N N . LYS A 1 109 ? 13.786 6.926 -13.617 1.00 79.06 109 LYS A N 1
ATOM 910 C CA . LYS A 1 109 ? 15.095 7.401 -14.098 1.00 79.06 109 LYS A CA 1
ATOM 911 C C . LYS A 1 109 ? 15.621 6.508 -15.230 1.00 79.06 109 LYS A C 1
ATOM 913 O O . LYS A 1 109 ? 15.986 7.019 -16.286 1.00 79.06 109 LYS A O 1
ATOM 918 N N . LYS A 1 110 ? 15.578 5.181 -15.067 1.00 80.56 110 LYS A N 1
ATOM 919 C CA . LYS A 1 110 ? 15.986 4.201 -16.097 1.00 80.56 110 LYS A CA 1
ATOM 920 C C . LYS A 1 110 ? 15.111 4.232 -17.353 1.00 80.56 110 LYS A C 1
ATOM 922 O O . LYS A 1 110 ? 15.612 4.002 -18.445 1.00 80.56 110 LYS A O 1
ATOM 927 N N . VAL A 1 111 ? 13.816 4.501 -17.224 1.00 78.94 111 VAL A N 1
ATOM 928 C CA . VAL A 1 111 ? 12.921 4.655 -18.380 1.00 78.94 111 VAL A CA 1
ATOM 929 C C . VAL A 1 111 ? 13.259 5.930 -19.147 1.00 78.94 111 VAL A C 1
ATOM 931 O O . VAL A 1 111 ? 13.315 5.894 -20.372 1.00 78.94 111 VAL A O 1
ATOM 934 N N . SER A 1 112 ? 13.560 7.028 -18.448 1.00 79.50 112 SER A N 1
ATOM 935 C CA . SER A 1 112 ? 13.886 8.313 -19.084 1.00 79.50 112 SER A CA 1
ATOM 936 C C . SER A 1 112 ? 15.180 8.299 -19.908 1.00 79.50 112 SER A C 1
ATOM 938 O O . SER A 1 112 ? 15.361 9.147 -20.777 1.00 79.50 112 SER A O 1
ATOM 940 N N . THR A 1 113 ? 16.068 7.324 -19.684 1.00 81.50 113 THR A N 1
ATOM 941 C CA . THR A 1 113 ? 17.290 7.152 -20.484 1.00 81.50 113 THR A CA 1
ATOM 942 C C . THR A 1 113 ? 17.067 6.358 -21.775 1.00 81.50 113 THR A C 1
ATOM 944 O O . THR A 1 113 ? 17.955 6.348 -22.636 1.00 81.50 113 THR A O 1
ATOM 947 N N . LEU A 1 114 ? 15.901 5.719 -21.958 1.00 82.50 114 LEU A N 1
ATOM 948 C CA . LEU A 1 114 ? 15.566 5.045 -23.212 1.00 82.50 114 LEU A CA 1
ATOM 949 C C . LEU A 1 114 ? 15.302 6.054 -24.329 1.00 82.50 114 LEU A C 1
ATOM 951 O O . LEU A 1 114 ? 14.554 7.016 -24.178 1.00 82.50 114 LEU A O 1
ATOM 955 N N . ASN A 1 115 ? 15.879 5.786 -25.495 1.00 82.38 115 ASN A N 1
ATOM 956 C CA . ASN A 1 115 ? 15.656 6.553 -26.711 1.00 82.38 115 ASN A CA 1
ATOM 957 C C . ASN A 1 115 ? 15.671 5.631 -27.942 1.00 82.38 115 ASN A C 1
ATOM 959 O O . ASN A 1 115 ? 15.892 4.424 -27.846 1.00 82.38 115 ASN A O 1
ATOM 963 N N . SER A 1 116 ? 15.446 6.198 -29.128 1.00 74.81 116 SER A N 1
ATOM 964 C CA . SER A 1 116 ? 15.375 5.443 -30.388 1.00 74.81 116 SER A CA 1
ATOM 965 C C . SER A 1 116 ? 16.671 4.714 -30.777 1.00 74.81 116 SER A C 1
ATOM 967 O O . SER A 1 116 ? 16.633 3.856 -31.657 1.00 74.81 116 SER A O 1
ATOM 969 N N . LYS A 1 117 ? 17.802 5.028 -30.132 1.00 82.50 117 LYS A N 1
ATOM 970 C CA . LYS A 1 117 ? 19.113 4.396 -30.341 1.00 82.50 117 LYS A CA 1
ATOM 971 C C . LYS A 1 117 ? 19.503 3.416 -29.225 1.00 82.50 117 LYS A C 1
ATOM 973 O O . LYS A 1 117 ? 20.603 2.871 -29.279 1.00 82.50 117 LYS A O 1
ATOM 978 N N . SER A 1 118 ? 18.650 3.197 -28.222 1.00 82.69 118 SER A N 1
ATOM 979 C CA . SER A 1 118 ? 18.937 2.269 -27.122 1.00 82.69 118 SER A CA 1
ATOM 980 C C . SER A 1 118 ? 19.155 0.841 -27.624 1.00 82.69 118 SER A C 1
ATOM 982 O O . SER A 1 118 ? 18.448 0.360 -28.514 1.00 82.69 118 SER A O 1
ATOM 984 N N . SER A 1 119 ? 20.133 0.146 -27.040 1.00 83.06 119 SER A N 1
ATOM 985 C CA . SER A 1 119 ? 20.427 -1.238 -27.403 1.00 83.06 119 SER A CA 1
ATOM 986 C C . SER A 1 119 ? 19.343 -2.190 -26.882 1.00 83.06 119 SER A C 1
ATOM 988 O O . SER A 1 119 ? 18.597 -1.886 -25.949 1.00 83.06 119 SER A O 1
ATOM 990 N N . ILE A 1 120 ? 19.283 -3.402 -27.442 1.00 75.75 120 ILE A N 1
ATOM 991 C CA . ILE A 1 120 ? 18.390 -4.462 -26.941 1.00 75.75 120 ILE A CA 1
ATOM 992 C C . ILE A 1 120 ? 18.703 -4.797 -25.470 1.00 75.75 120 ILE A C 1
ATOM 994 O O . ILE A 1 120 ? 17.793 -5.108 -24.700 1.00 75.75 120 ILE A O 1
ATOM 998 N N . GLY A 1 121 ? 19.976 -4.702 -25.068 1.00 74.94 121 GLY A N 1
ATOM 999 C CA . GLY A 1 121 ? 20.396 -4.870 -23.676 1.00 74.94 121 GLY A CA 1
ATOM 1000 C C . GLY A 1 121 ? 19.771 -3.821 -22.756 1.00 74.94 121 GLY A C 1
ATOM 1001 O O . GLY A 1 121 ? 19.196 -4.179 -21.728 1.00 74.94 121 GLY A O 1
ATOM 1002 N N . ASP A 1 122 ? 19.789 -2.553 -23.170 1.00 75.88 122 ASP A N 1
ATOM 1003 C CA . ASP A 1 122 ? 19.194 -1.444 -22.413 1.00 75.88 122 ASP A CA 1
ATOM 1004 C C . ASP A 1 122 ? 17.683 -1.629 -22.269 1.00 75.88 122 ASP A C 1
ATOM 1006 O O . ASP A 1 122 ? 17.145 -1.566 -21.164 1.00 75.88 122 ASP A O 1
ATOM 1010 N N . ILE A 1 123 ? 17.000 -1.969 -23.367 1.00 75.12 123 ILE A N 1
ATOM 1011 C CA . ILE A 1 123 ? 15.552 -2.228 -23.372 1.00 75.12 123 ILE A CA 1
ATOM 1012 C C . ILE A 1 123 ? 15.202 -3.376 -22.414 1.00 75.12 123 ILE A C 1
ATOM 1014 O O . ILE A 1 123 ? 14.240 -3.285 -21.644 1.00 75.12 123 ILE A O 1
ATOM 1018 N N . ARG A 1 124 ? 15.994 -4.455 -22.410 1.00 74.19 124 ARG A N 1
ATOM 1019 C CA . ARG A 1 124 ? 15.791 -5.600 -21.510 1.00 74.19 124 ARG A CA 1
ATOM 1020 C C . ARG A 1 124 ? 16.025 -5.232 -20.044 1.00 74.19 124 ARG A C 1
ATOM 1022 O O . ARG A 1 124 ? 15.252 -5.667 -19.187 1.00 74.19 124 ARG A O 1
ATOM 1029 N N . ASN A 1 125 ? 17.048 -4.435 -19.751 1.00 76.75 125 ASN A N 1
ATOM 1030 C CA . ASN A 1 125 ? 17.360 -3.978 -18.394 1.00 76.75 125 ASN A CA 1
ATOM 1031 C C . ASN A 1 125 ? 16.262 -3.071 -17.828 1.00 76.75 125 ASN A C 1
ATOM 1033 O O . ASN A 1 125 ? 15.812 -3.263 -16.692 1.00 76.75 125 ASN A O 1
ATOM 1037 N N . VAL A 1 126 ? 15.774 -2.128 -18.635 1.00 79.50 126 VAL A N 1
ATOM 1038 C CA . VAL A 1 126 ? 14.664 -1.250 -18.248 1.00 79.50 126 VAL A CA 1
ATOM 1039 C C . VAL A 1 126 ? 13.379 -2.050 -18.078 1.00 79.50 126 VAL A C 1
ATOM 1041 O O . VAL A 1 126 ? 12.705 -1.899 -17.065 1.00 79.50 126 VAL A O 1
ATOM 1044 N N . THR A 1 127 ? 13.084 -2.990 -18.980 1.00 70.19 127 THR A N 1
ATOM 1045 C CA . THR A 1 127 ? 11.895 -3.849 -18.839 1.00 70.19 127 THR A CA 1
ATOM 1046 C C . THR A 1 127 ? 11.945 -4.697 -17.569 1.00 70.19 127 THR A C 1
ATOM 1048 O O . THR A 1 127 ? 10.935 -4.862 -16.882 1.00 70.19 127 THR A O 1
ATOM 1051 N N . SER A 1 128 ? 13.119 -5.228 -17.229 1.00 75.12 128 SER A N 1
ATOM 1052 C CA . SER A 1 128 ? 13.304 -5.992 -15.991 1.00 75.12 128 SER A CA 1
ATOM 1053 C C . SER A 1 128 ? 13.080 -5.105 -14.761 1.00 75.12 128 SER A C 1
ATOM 1055 O O . SER A 1 128 ? 12.437 -5.536 -13.807 1.00 75.12 128 SER A O 1
ATOM 1057 N N . SER A 1 129 ? 13.521 -3.843 -14.818 1.00 78.56 129 SER A N 1
ATOM 1058 C CA . SER A 1 129 ? 13.264 -2.847 -13.767 1.00 78.56 129 SER A CA 1
ATOM 1059 C C . SER A 1 129 ? 11.773 -2.514 -13.640 1.00 78.56 129 SER A C 1
ATOM 1061 O O . SER A 1 129 ? 11.250 -2.544 -12.533 1.00 78.56 129 SER A O 1
ATOM 1063 N N . ILE A 1 130 ? 11.061 -2.307 -14.756 1.00 77.56 130 ILE A N 1
ATOM 1064 C CA . ILE A 1 130 ? 9.600 -2.097 -14.775 1.00 77.56 130 ILE A CA 1
ATOM 1065 C C . ILE A 1 130 ? 8.871 -3.288 -14.150 1.00 77.56 130 ILE A C 1
ATOM 1067 O O . ILE A 1 130 ? 7.989 -3.111 -13.314 1.00 77.56 130 ILE A O 1
ATOM 1071 N N . SER A 1 131 ? 9.260 -4.506 -14.526 1.00 73.62 131 SER A N 1
ATOM 1072 C CA . SER A 1 131 ? 8.637 -5.736 -14.025 1.00 73.62 131 SER A CA 1
ATOM 1073 C C . SER A 1 131 ? 8.847 -5.897 -12.518 1.00 73.62 131 SER A C 1
ATOM 1075 O O . SER A 1 131 ? 7.912 -6.241 -11.794 1.00 73.62 131 SER A O 1
ATOM 1077 N N . ASN A 1 132 ? 10.056 -5.598 -12.034 1.00 79.50 132 ASN A N 1
ATOM 1078 C CA . ASN A 1 132 ? 10.366 -5.604 -10.608 1.00 79.50 132 ASN A CA 1
ATOM 1079 C C . ASN A 1 132 ? 9.577 -4.522 -9.853 1.00 79.50 132 ASN A C 1
ATOM 1081 O O . ASN A 1 132 ? 8.957 -4.815 -8.833 1.00 79.50 132 ASN A O 1
ATOM 1085 N N . ASN A 1 133 ? 9.543 -3.294 -10.384 1.00 79.50 133 ASN A N 1
ATOM 1086 C CA . ASN A 1 133 ? 8.788 -2.183 -9.804 1.00 79.50 133 ASN A CA 1
ATOM 1087 C C . ASN A 1 133 ? 7.307 -2.530 -9.664 1.00 79.50 133 ASN A C 1
ATOM 1089 O O . ASN A 1 133 ? 6.710 -2.367 -8.605 1.00 79.50 133 ASN A O 1
ATOM 1093 N N . TYR A 1 134 ? 6.731 -3.096 -10.720 1.00 76.94 134 TYR A N 1
ATOM 1094 C CA . TYR A 1 134 ? 5.355 -3.556 -10.713 1.00 76.94 134 TYR A CA 1
ATOM 1095 C C . TYR A 1 134 ? 5.112 -4.627 -9.641 1.00 76.94 134 TYR A C 1
ATOM 1097 O O . TYR A 1 134 ? 4.181 -4.492 -8.851 1.00 76.94 134 TYR A O 1
ATOM 1105 N N . SER A 1 135 ? 5.973 -5.648 -9.549 1.00 75.00 135 SER A N 1
ATOM 1106 C CA . SER A 1 135 ? 5.873 -6.685 -8.511 1.00 75.00 135 SER A CA 1
ATOM 1107 C C . SER A 1 135 ? 5.930 -6.101 -7.096 1.00 75.00 135 SER A C 1
ATOM 1109 O O . SER A 1 135 ? 5.155 -6.508 -6.229 1.00 75.00 135 SER A O 1
ATOM 1111 N N . LYS A 1 136 ? 6.813 -5.126 -6.858 1.00 79.12 136 LYS A N 1
ATOM 1112 C CA . LYS A 1 136 ? 6.896 -4.413 -5.576 1.00 79.12 136 LYS A CA 1
ATOM 1113 C C . LYS A 1 136 ? 5.671 -3.544 -5.303 1.00 79.12 136 LYS A C 1
ATOM 1115 O O . LYS A 1 136 ? 5.229 -3.483 -4.161 1.00 79.12 136 LYS A O 1
ATOM 1120 N N . GLY A 1 137 ? 5.053 -2.973 -6.334 1.00 78.88 137 GLY A N 1
ATOM 1121 C CA . GLY A 1 137 ? 3.765 -2.286 -6.219 1.00 78.88 137 GLY A CA 1
ATOM 1122 C C . GLY A 1 137 ? 2.638 -3.211 -5.744 1.00 78.88 137 GLY A C 1
ATOM 1123 O O . GLY A 1 137 ? 1.841 -2.825 -4.889 1.00 78.88 137 GLY A O 1
ATOM 1124 N N . ILE A 1 138 ? 2.598 -4.460 -6.223 1.00 77.56 138 ILE A N 1
ATOM 1125 C CA . ILE A 1 138 ? 1.643 -5.472 -5.729 1.00 77.56 138 ILE A CA 1
ATOM 1126 C C . ILE A 1 138 ? 1.895 -5.780 -4.248 1.00 77.56 138 ILE A C 1
ATOM 1128 O O . ILE A 1 138 ? 0.951 -5.817 -3.457 1.00 77.56 138 ILE A O 1
ATOM 1132 N N . GLU A 1 139 ? 3.159 -5.988 -3.867 1.00 80.19 139 GLU A N 1
ATOM 1133 C CA . GLU A 1 139 ? 3.554 -6.246 -2.476 1.00 80.19 139 GLU A CA 1
ATOM 1134 C C . GLU A 1 139 ? 3.134 -5.092 -1.552 1.00 80.19 139 GLU A C 1
ATOM 1136 O O . GLU A 1 139 ? 2.543 -5.321 -0.494 1.00 80.19 139 GLU A O 1
ATOM 1141 N N . PHE A 1 140 ? 3.381 -3.857 -1.989 1.00 83.44 140 PHE A N 1
ATOM 1142 C CA . PHE A 1 140 ? 2.990 -2.629 -1.306 1.00 83.44 140 PHE A CA 1
ATOM 1143 C C . PHE A 1 140 ? 1.478 -2.571 -1.044 1.00 83.44 140 PHE A C 1
ATOM 1145 O O . PHE A 1 140 ? 1.057 -2.439 0.108 1.00 83.44 140 PHE A O 1
ATOM 1152 N N . ILE A 1 141 ? 0.649 -2.765 -2.077 1.00 82.31 141 ILE A N 1
ATOM 1153 C CA . ILE A 1 141 ? -0.817 -2.803 -1.927 1.00 82.31 141 ILE A CA 1
ATOM 1154 C C . ILE A 1 141 ? -1.221 -3.920 -0.952 1.00 82.31 141 ILE A C 1
ATOM 1156 O O . ILE A 1 141 ? -2.028 -3.706 -0.045 1.00 82.31 141 ILE A O 1
ATOM 1160 N N . GLY A 1 142 ? -0.626 -5.108 -1.090 1.00 82.19 142 GLY A N 1
ATOM 1161 C CA . GLY A 1 142 ? -0.904 -6.266 -0.238 1.00 82.19 142 GLY A CA 1
ATOM 1162 C C . GLY A 1 142 ? -0.542 -6.084 1.240 1.00 82.19 142 GLY A C 1
ATOM 1163 O O . GLY A 1 142 ? -1.089 -6.813 2.079 1.00 82.19 142 GLY A O 1
ATOM 1164 N N . LYS A 1 143 ? 0.344 -5.132 1.556 1.00 84.81 143 LYS A N 1
ATOM 1165 C CA . LYS A 1 143 ? 0.739 -4.750 2.921 1.00 84.81 143 LYS A CA 1
ATOM 1166 C C . LYS A 1 143 ? -0.093 -3.605 3.489 1.00 84.81 143 LYS A C 1
ATOM 1168 O O . LYS A 1 143 ? -0.340 -3.608 4.689 1.00 84.81 143 LYS A O 1
ATOM 1173 N N . ILE A 1 144 ? -0.576 -2.687 2.653 1.00 87.69 144 ILE A N 1
ATOM 1174 C CA . ILE A 1 144 ? -1.409 -1.555 3.085 1.00 87.69 144 ILE A CA 1
ATOM 1175 C C . ILE A 1 144 ? -2.866 -1.950 3.348 1.00 87.69 144 ILE A C 1
ATOM 1177 O O . ILE A 1 144 ? -3.441 -1.540 4.353 1.00 87.69 144 ILE A O 1
ATOM 1181 N N . ILE A 1 145 ? -3.477 -2.751 2.471 1.00 88.69 145 ILE A N 1
ATOM 1182 C CA . ILE A 1 145 ? -4.904 -3.101 2.590 1.00 88.69 145 ILE A CA 1
ATOM 1183 C C . ILE A 1 145 ? -5.265 -3.726 3.955 1.00 88.69 145 ILE A C 1
ATOM 1185 O O . ILE A 1 145 ? -6.301 -3.351 4.502 1.00 88.69 145 ILE A O 1
ATOM 1189 N N . PRO A 1 146 ? -4.450 -4.617 4.559 1.00 91.19 146 PRO A N 1
ATOM 1190 C CA . PRO A 1 146 ? -4.712 -5.136 5.902 1.00 91.19 146 PRO A CA 1
ATOM 1191 C C . PRO A 1 146 ? -4.914 -4.062 6.972 1.00 91.19 146 PRO A C 1
ATOM 1193 O O . PRO A 1 146 ? -5.839 -4.197 7.768 1.00 91.19 146 PRO A O 1
ATOM 1196 N N . LEU A 1 147 ? -4.107 -2.993 6.962 1.00 92.06 147 LEU A N 1
ATOM 1197 C CA . LEU A 1 147 ? -4.272 -1.874 7.892 1.00 92.06 147 LEU A CA 1
ATOM 1198 C C . LEU A 1 147 ? -5.647 -1.227 7.701 1.00 92.06 147 LEU A C 1
ATOM 1200 O O . LEU A 1 147 ? -6.370 -1.033 8.671 1.00 92.06 147 LEU A O 1
ATOM 1204 N N . PHE A 1 148 ? -6.048 -0.959 6.457 1.00 91.94 148 PHE A N 1
ATOM 1205 C CA . PHE A 1 148 ? -7.356 -0.362 6.179 1.00 91.94 148 PHE A CA 1
ATOM 1206 C C . PHE A 1 148 ? -8.529 -1.257 6.569 1.00 91.94 148 PHE A C 1
ATOM 1208 O O . PHE A 1 148 ? -9.532 -0.744 7.053 1.00 91.94 148 PHE A O 1
ATOM 1215 N N . ILE A 1 149 ? -8.407 -2.578 6.423 1.00 93.62 149 ILE A N 1
ATOM 1216 C CA . ILE A 1 149 ? -9.421 -3.512 6.931 1.00 93.62 149 ILE A CA 1
ATOM 1217 C C . ILE A 1 149 ? -9.522 -3.397 8.455 1.00 93.62 149 ILE A C 1
ATOM 1219 O O . ILE A 1 149 ? -10.631 -3.288 8.971 1.00 93.62 149 ILE A O 1
ATOM 1223 N N . CYS A 1 150 ? -8.394 -3.392 9.177 1.00 93.81 150 CYS A N 1
ATOM 1224 C CA . CYS A 1 150 ? -8.397 -3.221 10.634 1.00 93.81 150 CYS A CA 1
ATOM 1225 C C . CYS A 1 150 ? -9.062 -1.896 11.037 1.00 93.81 150 CYS A C 1
ATOM 1227 O O . CYS A 1 150 ? -9.955 -1.902 11.876 1.00 93.81 150 CYS A O 1
ATOM 1229 N N . LEU A 1 151 ? -8.690 -0.783 10.397 1.00 94.75 151 LEU A N 1
ATOM 1230 C CA . LEU A 1 151 ? -9.261 0.538 10.674 1.00 94.75 151 LEU A CA 1
ATOM 1231 C C . LEU A 1 151 ? -10.774 0.583 10.413 1.00 94.75 151 LEU A C 1
ATOM 1233 O O . LEU A 1 151 ? -11.540 1.001 11.274 1.00 94.75 151 LEU A O 1
ATOM 1237 N N . VAL A 1 152 ? -11.240 0.068 9.273 1.00 94.50 152 VAL A N 1
ATOM 1238 C CA . VAL A 1 152 ? -12.682 0.009 8.984 1.00 94.50 152 VAL A CA 1
ATOM 1239 C C . VAL A 1 152 ? -13.425 -0.852 10.008 1.00 94.50 152 VAL A C 1
ATOM 1241 O O . VAL A 1 152 ? -14.518 -0.482 10.431 1.00 94.50 152 VAL A O 1
ATOM 1244 N N . LYS A 1 153 ? -12.836 -1.966 10.458 1.00 94.81 153 LYS A N 1
ATOM 1245 C CA . LYS A 1 153 ? -13.432 -2.789 11.518 1.00 94.81 153 LYS A CA 1
ATOM 1246 C C . LYS A 1 153 ? -13.463 -2.066 12.863 1.00 94.81 153 LYS A C 1
ATOM 1248 O O . LYS A 1 153 ? -14.477 -2.147 13.544 1.00 94.81 153 LYS A O 1
ATOM 1253 N N . ILE A 1 154 ? -12.435 -1.284 13.204 1.00 95.31 154 ILE A N 1
ATOM 1254 C CA . ILE A 1 154 ? -12.455 -0.400 14.382 1.00 95.31 154 ILE A CA 1
ATOM 1255 C C . ILE A 1 154 ? -13.608 0.601 14.281 1.00 95.31 154 ILE A C 1
ATOM 1257 O O . ILE A 1 154 ? -14.415 0.687 15.205 1.00 95.31 154 ILE A O 1
ATOM 1261 N N . ARG A 1 155 ? -13.719 1.315 13.154 1.00 94.31 155 ARG A N 1
ATOM 1262 C CA . ARG A 1 155 ? -14.817 2.257 12.888 1.00 94.31 155 ARG A CA 1
ATOM 1263 C C . ARG A 1 155 ? -16.190 1.600 13.048 1.00 94.31 155 ARG A C 1
ATOM 1265 O O . ARG A 1 155 ? -17.088 2.177 13.649 1.00 94.31 155 ARG A O 1
ATOM 1272 N N . ASN A 1 156 ? -16.359 0.399 12.505 1.00 93.75 156 ASN A N 1
ATOM 1273 C CA . ASN A 1 156 ? -17.622 -0.334 12.573 1.00 93.75 156 ASN A CA 1
ATOM 1274 C C . ASN A 1 156 ? -17.855 -1.017 13.940 1.00 93.75 156 ASN A C 1
ATOM 1276 O O . ASN A 1 156 ? -18.888 -1.657 14.116 1.00 93.75 156 ASN A O 1
ATOM 1280 N N . GLN A 1 157 ? -16.923 -0.900 14.895 1.00 93.31 157 GLN A N 1
ATOM 1281 C CA . GLN A 1 157 ? -16.940 -1.607 16.186 1.00 93.31 157 GLN A CA 1
ATOM 1282 C C . GLN A 1 157 ? -16.997 -3.139 16.036 1.00 93.31 157 GLN A C 1
ATOM 1284 O O . GLN A 1 157 ? -17.601 -3.849 16.839 1.00 93.31 157 GLN A O 1
ATOM 1289 N N . GLU A 1 158 ? -16.353 -3.659 14.993 1.00 93.75 158 GLU A N 1
ATOM 1290 C CA . GLU A 1 158 ? -16.254 -5.082 14.688 1.00 93.75 158 GLU A CA 1
ATOM 1291 C C . GLU A 1 158 ? -14.957 -5.679 15.243 1.00 93.75 158 GLU A C 1
ATOM 1293 O O . GLU A 1 158 ? -13.873 -5.095 15.152 1.00 93.75 158 GLU A O 1
ATOM 1298 N N . GLU A 1 159 ? -15.036 -6.909 15.751 1.00 91.44 159 GLU A N 1
ATOM 1299 C CA . GLU A 1 159 ? -13.839 -7.662 16.113 1.00 91.44 159 GLU A CA 1
ATOM 1300 C C . GLU A 1 159 ? -13.031 -8.063 14.871 1.00 91.44 159 GLU A C 1
ATOM 1302 O O . GLU A 1 159 ? -13.563 -8.464 13.828 1.00 91.44 159 GLU A O 1
ATOM 1307 N N . TYR A 1 160 ? -11.705 -8.027 14.994 1.00 92.81 160 TYR A N 1
ATOM 1308 C CA . TYR A 1 160 ? -10.809 -8.449 13.927 1.00 92.81 160 TYR A CA 1
ATOM 1309 C C . TYR A 1 160 ? -9.570 -9.164 14.451 1.00 92.81 160 TYR A C 1
ATOM 1311 O O . TYR A 1 160 ? -9.210 -9.115 15.623 1.00 92.81 160 TYR A O 1
ATOM 1319 N N . ASN A 1 161 ? -8.895 -9.860 13.537 1.00 87.38 161 ASN A N 1
ATOM 1320 C CA . ASN A 1 161 ? -7.622 -10.505 13.804 1.00 87.38 161 ASN A CA 1
ATOM 1321 C C . ASN A 1 161 ? -6.651 -10.158 12.674 1.00 87.38 161 ASN A C 1
ATOM 1323 O O . ASN A 1 161 ? -6.728 -10.735 11.586 1.00 87.38 161 ASN A O 1
ATOM 1327 N N . MET A 1 162 ? -5.732 -9.231 12.953 1.00 84.88 162 MET A N 1
ATOM 1328 C CA . MET A 1 162 ? -4.739 -8.747 11.989 1.00 84.88 162 MET A CA 1
ATOM 1329 C C . MET A 1 162 ? -3.955 -9.900 11.345 1.00 84.88 162 MET A C 1
ATOM 1331 O O . MET A 1 162 ? -3.804 -9.943 10.129 1.00 84.88 162 MET A O 1
ATOM 1335 N N . TYR A 1 163 ? -3.545 -10.899 12.131 1.00 83.38 163 TYR A N 1
ATOM 1336 C CA . TYR A 1 163 ? -2.781 -12.047 11.632 1.00 83.38 163 TYR A CA 1
ATOM 1337 C C . TYR A 1 163 ? -3.561 -12.889 10.613 1.00 83.38 163 TYR A C 1
ATOM 1339 O O . TYR A 1 163 ? -2.992 -13.385 9.638 1.00 83.38 163 TYR A O 1
ATOM 1347 N N . LYS A 1 164 ? -4.876 -13.053 10.808 1.00 87.25 164 LYS A N 1
ATOM 1348 C CA . LYS A 1 164 ? -5.735 -13.727 9.822 1.00 87.25 164 LYS A CA 1
ATOM 1349 C C . LYS A 1 164 ? -5.857 -12.902 8.544 1.00 87.25 164 LYS A C 1
ATOM 1351 O O . LYS A 1 164 ? -5.756 -13.476 7.464 1.00 87.25 164 LYS A O 1
ATOM 1356 N N . ILE A 1 165 ? -6.033 -11.586 8.668 1.00 88.62 165 ILE A N 1
ATOM 1357 C CA . ILE A 1 165 ? -6.170 -10.666 7.529 1.00 88.62 165 ILE A CA 1
ATOM 1358 C C . ILE A 1 165 ? -4.876 -10.630 6.702 1.00 88.62 165 ILE A C 1
ATOM 1360 O O . ILE A 1 165 ? -4.920 -10.733 5.477 1.00 88.62 165 ILE A O 1
ATOM 1364 N N . GLU A 1 166 ? -3.711 -10.553 7.348 1.00 84.31 166 GLU A N 1
ATOM 1365 C CA . GLU A 1 166 ? -2.410 -10.520 6.667 1.00 84.31 166 GLU A CA 1
ATOM 1366 C C . GLU A 1 166 ? -2.150 -11.767 5.811 1.00 84.31 166 GLU A C 1
ATOM 1368 O O . GLU A 1 166 ? -1.570 -11.650 4.728 1.00 84.31 166 GLU A O 1
ATOM 1373 N N . LYS A 1 167 ? -2.613 -12.940 6.266 1.00 85.12 167 LYS A N 1
ATOM 1374 C CA . LYS A 1 167 ? -2.478 -14.231 5.568 1.00 85.12 167 LYS A CA 1
ATOM 1375 C C . LYS A 1 167 ? -3.383 -14.399 4.354 1.00 85.12 167 LYS A C 1
ATOM 1377 O O . LYS A 1 167 ? -3.207 -15.356 3.598 1.00 85.12 167 LYS A O 1
ATOM 1382 N N . LEU A 1 168 ? -4.385 -13.541 4.188 1.00 84.88 168 LEU A N 1
ATOM 1383 C CA . LEU A 1 168 ? -5.235 -13.584 3.008 1.00 84.88 168 LEU A CA 1
ATOM 1384 C C . LEU A 1 168 ? -4.418 -13.206 1.774 1.00 84.88 168 LEU A C 1
ATOM 1386 O O . LEU A 1 168 ? -3.534 -12.350 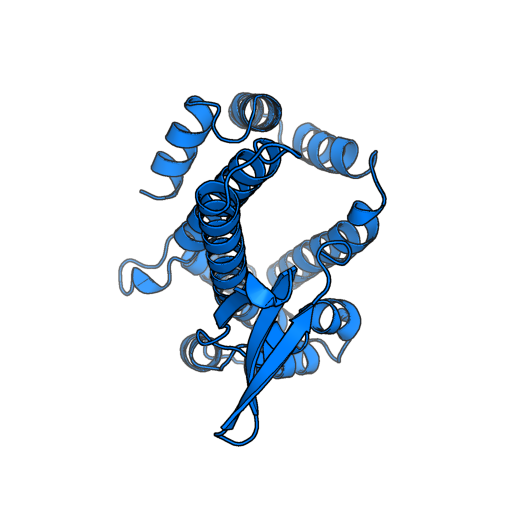1.832 1.00 84.88 168 LEU A O 1
ATOM 1390 N N . ASN A 1 169 ? -4.755 -13.817 0.641 1.00 83.19 169 ASN A N 1
ATOM 1391 C CA . ASN A 1 169 ? -4.201 -13.350 -0.615 1.00 83.19 169 ASN A CA 1
ATOM 1392 C C . ASN A 1 169 ? -4.760 -11.966 -0.981 1.00 83.19 169 ASN A C 1
ATOM 1394 O O . ASN A 1 169 ? -5.829 -11.593 -0.488 1.00 83.19 169 ASN A O 1
ATOM 1398 N N . LEU A 1 170 ? -4.079 -11.209 -1.845 1.00 83.19 170 LEU A N 1
ATOM 1399 C CA . LEU A 1 170 ? -4.525 -9.866 -2.242 1.00 83.19 170 LEU A CA 1
ATOM 1400 C C . LEU A 1 170 ? -5.987 -9.855 -2.713 1.00 83.19 170 LEU A C 1
ATOM 1402 O O . LEU A 1 170 ? -6.761 -9.008 -2.280 1.00 83.19 170 LEU A O 1
ATOM 1406 N N . HIS A 1 171 ? -6.403 -10.827 -3.527 1.00 82.31 171 HIS A N 1
ATOM 1407 C CA . HIS A 1 171 ? -7.796 -10.943 -3.958 1.00 82.31 171 HIS A CA 1
ATOM 1408 C C . HIS A 1 171 ? -8.784 -11.029 -2.781 1.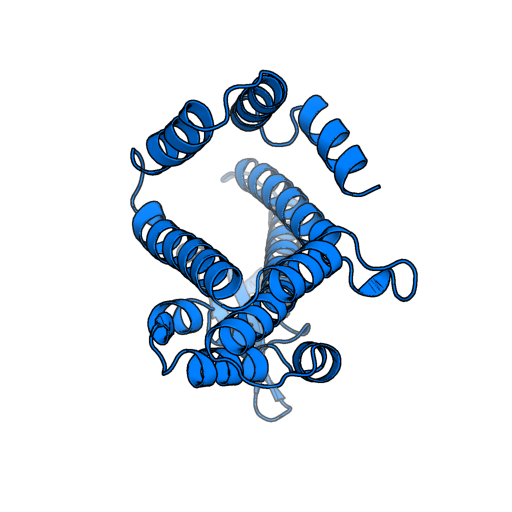00 82.31 171 HIS A C 1
ATOM 1410 O O . HIS A 1 171 ? -9.751 -10.272 -2.730 1.00 82.31 171 HIS A O 1
ATOM 1416 N N . LYS A 1 172 ? -8.526 -11.915 -1.814 1.00 85.75 172 LYS A N 1
ATOM 1417 C CA . LYS A 1 172 ? -9.352 -12.092 -0.613 1.00 85.75 172 LYS A CA 1
ATOM 1418 C C . LYS A 1 172 ? -9.310 -10.868 0.296 1.00 85.75 172 LYS A C 1
ATOM 1420 O O . LYS A 1 172 ? -10.342 -10.523 0.855 1.00 85.75 172 LYS A O 1
ATOM 1425 N N . LYS A 1 173 ? -8.161 -10.190 0.410 1.00 89.50 173 LYS A N 1
ATOM 1426 C CA . LYS A 1 173 ? -8.044 -8.914 1.136 1.00 89.50 173 LYS A CA 1
ATOM 1427 C C . LYS A 1 173 ? -8.960 -7.855 0.528 1.00 89.50 173 LYS A C 1
ATOM 1429 O O . LYS A 1 173 ? -9.666 -7.177 1.258 1.00 89.50 173 LYS A O 1
ATOM 1434 N N . LEU A 1 174 ? -8.993 -7.744 -0.799 1.00 87.69 174 LEU A N 1
ATOM 1435 C CA . LEU A 1 174 ? -9.860 -6.778 -1.477 1.00 87.69 174 LEU A CA 1
ATOM 1436 C C . LEU A 1 174 ? -11.346 -7.114 -1.322 1.00 87.69 174 LEU A C 1
ATOM 1438 O O . LEU A 1 174 ? -12.137 -6.203 -1.121 1.00 87.69 174 LEU A O 1
ATOM 1442 N N . ILE A 1 175 ? -11.719 -8.399 -1.351 1.00 88.00 175 ILE A N 1
ATOM 1443 C CA . ILE A 1 175 ? -13.100 -8.826 -1.065 1.00 88.00 175 ILE A CA 1
ATOM 1444 C C . ILE A 1 175 ? -13.498 -8.475 0.371 1.00 88.00 175 ILE A C 1
ATOM 1446 O O . ILE A 1 175 ? -14.572 -7.920 0.581 1.00 88.00 175 ILE A O 1
ATOM 1450 N N . GLU A 1 176 ? -12.646 -8.791 1.349 1.00 90.56 176 GLU A N 1
ATOM 1451 C CA . GLU A 1 176 ? -12.886 -8.470 2.762 1.00 90.56 176 GLU A CA 1
ATOM 1452 C C . GLU A 1 176 ? -13.047 -6.957 2.953 1.00 90.56 176 GLU A C 1
ATOM 1454 O O . GLU A 1 176 ? -13.974 -6.509 3.622 1.00 90.56 176 GLU A O 1
ATOM 1459 N N . PHE A 1 177 ? -12.176 -6.175 2.314 1.00 90.12 177 PHE A N 1
ATOM 1460 C CA . PHE A 1 177 ? -12.203 -4.720 2.364 1.00 90.12 177 PHE A CA 1
ATOM 1461 C C . PHE A 1 177 ? -13.471 -4.126 1.727 1.00 90.12 177 PHE A C 1
ATOM 1463 O O . PHE A 1 177 ? -14.117 -3.253 2.309 1.00 90.12 177 PHE A O 1
ATOM 1470 N N . ASP A 1 178 ? -13.875 -4.619 0.554 1.00 89.06 178 ASP A N 1
ATOM 1471 C CA . ASP A 1 178 ? -15.129 -4.214 -0.087 1.00 89.06 178 ASP A CA 1
ATOM 1472 C C . ASP A 1 178 ? -16.335 -4.561 0.801 1.00 89.06 178 ASP A C 1
ATOM 1474 O O . ASP A 1 178 ? -17.254 -3.756 0.943 1.00 89.06 178 ASP A O 1
ATOM 1478 N N . ALA A 1 179 ? -16.328 -5.733 1.439 1.00 89.75 179 ALA A N 1
ATOM 1479 C CA . ALA A 1 179 ? -17.409 -6.162 2.318 1.00 89.75 179 ALA A CA 1
ATOM 1480 C C . ALA A 1 179 ? -17.514 -5.285 3.578 1.00 89.75 179 ALA A C 1
ATOM 1482 O O . ALA A 1 179 ? -18.601 -4.789 3.876 1.00 89.75 179 ALA A O 1
ATOM 1483 N N . CYS A 1 180 ? -16.405 -5.033 4.286 1.00 89.56 180 CYS A N 1
ATOM 1484 C CA . CYS A 1 180 ? -16.431 -4.244 5.526 1.00 89.56 180 CYS A CA 1
ATOM 1485 C C . CYS A 1 180 ? -16.722 -2.753 5.286 1.00 89.56 180 CYS A C 1
ATOM 1487 O O . CYS A 1 180 ? -17.179 -2.045 6.182 1.00 89.56 180 CYS A O 1
ATOM 1489 N N . THR A 1 181 ? -16.508 -2.269 4.061 1.00 86.75 181 THR A N 1
ATOM 1490 C CA . THR A 1 181 ? -16.856 -0.900 3.652 1.00 86.75 181 THR A CA 1
ATOM 1491 C C . THR A 1 181 ? -18.237 -0.791 3.011 1.00 86.75 181 THR A C 1
ATOM 1493 O O . THR A 1 181 ? -18.577 0.261 2.478 1.00 86.75 181 THR A O 1
ATOM 1496 N N . SER A 1 182 ? -19.051 -1.855 3.033 1.00 85.94 182 SER A N 1
ATOM 1497 C CA . SER A 1 182 ? -20.351 -1.891 2.342 1.00 85.94 182 SER A CA 1
ATOM 1498 C C . SER A 1 182 ? -20.251 -1.478 0.866 1.00 85.94 182 SER A C 1
ATOM 1500 O O . SER A 1 182 ? -21.154 -0.852 0.314 1.00 85.94 182 SER A O 1
ATOM 1502 N N . TYR A 1 183 ? -19.137 -1.832 0.220 1.00 84.44 183 TYR A N 1
ATOM 1503 C CA . TYR A 1 183 ? -18.796 -1.518 -1.168 1.00 84.44 183 TYR A CA 1
ATOM 1504 C C . TYR A 1 183 ? -18.678 -0.022 -1.496 1.00 84.44 183 TYR A C 1
ATOM 1506 O O . TYR A 1 183 ? -18.582 0.322 -2.678 1.00 84.44 183 TYR A O 1
ATOM 1514 N N . GLU A 1 184 ? -18.619 0.859 -0.491 1.00 79.94 184 GLU A N 1
ATOM 1515 C CA . GLU A 1 184 ? -18.469 2.314 -0.664 1.00 79.94 184 GLU A CA 1
ATOM 1516 C C . GLU A 1 184 ? -17.244 2.655 -1.536 1.00 79.94 184 GLU A C 1
ATOM 1518 O O . GLU A 1 184 ? -17.276 3.589 -2.337 1.00 79.94 184 GLU A O 1
ATOM 1523 N N . TYR A 1 185 ? -16.192 1.831 -1.468 1.00 75.88 185 TYR A N 1
ATOM 1524 C CA . TYR A 1 185 ? -14.911 2.072 -2.139 1.00 75.88 185 TYR A CA 1
ATOM 1525 C C . TYR A 1 185 ? -14.580 1.065 -3.239 1.00 75.88 185 TYR A C 1
ATOM 1527 O O . TYR A 1 185 ? -13.429 0.956 -3.664 1.00 75.88 185 TYR A O 1
ATOM 1535 N N . LYS A 1 186 ? -15.591 0.375 -3.777 1.00 78.81 186 LYS A N 1
ATOM 1536 C CA . LYS A 1 186 ? -15.410 -0.620 -4.845 1.00 78.81 186 LYS A CA 1
ATOM 1537 C C . LYS A 1 186 ? -14.729 -0.051 -6.096 1.00 78.81 186 LYS A C 1
ATOM 1539 O O . LYS A 1 186 ? -14.078 -0.768 -6.854 1.00 78.81 186 LYS A O 1
ATOM 1544 N N . ILE A 1 187 ? -14.875 1.252 -6.340 1.00 68.69 187 ILE A N 1
ATOM 1545 C CA . ILE A 1 187 ? -14.169 1.928 -7.433 1.00 68.69 187 ILE A CA 1
ATOM 1546 C C . ILE A 1 187 ? -12.648 1.857 -7.239 1.00 68.69 187 ILE A C 1
ATOM 1548 O O . ILE A 1 187 ? -11.936 1.556 -8.189 1.00 68.69 187 ILE A O 1
ATOM 1552 N N . ILE A 1 188 ? -12.166 2.015 -6.005 1.00 68.50 188 ILE A N 1
ATOM 1553 C CA . ILE A 1 188 ? -10.745 1.973 -5.646 1.00 68.50 188 ILE A CA 1
ATOM 1554 C C . ILE A 1 188 ? -10.197 0.552 -5.813 1.00 68.50 188 ILE A C 1
ATOM 1556 O O . ILE A 1 188 ? -9.155 0.351 -6.436 1.00 68.50 188 ILE A O 1
ATOM 1560 N N . THR A 1 189 ? -10.915 -0.460 -5.324 1.00 74.81 189 THR A N 1
ATOM 1561 C CA . THR A 1 189 ? -10.477 -1.861 -5.441 1.00 74.81 189 THR A CA 1
ATOM 1562 C C . THR A 1 189 ? -10.523 -2.384 -6.876 1.00 74.81 189 THR A C 1
ATOM 1564 O O . THR A 1 189 ? -9.724 -3.248 -7.247 1.00 74.81 189 THR A O 1
ATOM 1567 N N . ASN A 1 190 ? -11.402 -1.838 -7.721 1.00 70.38 190 ASN A N 1
ATOM 1568 C CA . ASN A 1 190 ? -11.453 -2.154 -9.150 1.00 70.38 190 ASN A CA 1
ATOM 1569 C C . ASN A 1 190 ? -10.332 -1.512 -9.971 1.00 70.38 190 ASN A C 1
ATOM 1571 O O . ASN A 1 190 ? -9.988 -2.057 -11.022 1.00 70.38 190 ASN A O 1
ATOM 1575 N N . MET A 1 191 ? -9.752 -0.403 -9.504 1.00 65.62 191 MET A N 1
ATOM 1576 C CA . MET A 1 191 ? -8.577 0.205 -10.139 1.00 65.62 191 MET A CA 1
ATOM 1577 C C . MET A 1 191 ? -7.322 -0.651 -9.981 1.00 65.62 191 MET A C 1
ATOM 1579 O O . MET A 1 191 ? -6.410 -0.575 -10.805 1.00 65.62 191 MET A O 1
ATOM 1583 N N . ILE A 1 192 ? -7.277 -1.509 -8.960 1.00 67.56 192 ILE A N 1
ATOM 1584 C CA . ILE A 1 192 ? -6.226 -2.512 -8.841 1.00 67.56 192 ILE A CA 1
ATOM 1585 C C . ILE A 1 192 ? -6.436 -3.510 -9.981 1.00 67.56 192 ILE A C 1
ATOM 1587 O O . ILE A 1 192 ? -7.395 -4.294 -9.988 1.00 67.56 192 ILE A O 1
ATOM 1591 N N . ASN A 1 193 ? -5.542 -3.440 -10.972 1.00 63.34 193 ASN A N 1
ATOM 1592 C CA . ASN A 1 193 ? -5.614 -4.224 -12.199 1.00 63.34 193 ASN A CA 1
ATOM 1593 C C . ASN A 1 193 ? -5.960 -5.693 -11.877 1.00 63.34 193 ASN A C 1
ATOM 1595 O O . ASN A 1 193 ? -5.449 -6.295 -10.934 1.00 63.34 193 ASN A O 1
ATOM 1599 N N . ARG A 1 194 ? -6.892 -6.280 -12.634 1.00 61.38 194 ARG A N 1
ATOM 1600 C CA . ARG A 1 194 ? -7.403 -7.638 -12.377 1.00 61.38 194 ARG A CA 1
ATOM 1601 C C . ARG A 1 194 ? -6.290 -8.687 -12.316 1.00 61.38 194 ARG A C 1
ATOM 1603 O O . ARG A 1 194 ? -6.389 -9.637 -11.546 1.00 61.38 194 ARG A O 1
ATOM 1610 N N . ASP A 1 195 ? -5.232 -8.488 -13.082 1.00 55.22 195 ASP A N 1
ATOM 1611 C CA . ASP A 1 195 ? -4.069 -9.361 -13.099 1.00 55.22 195 ASP A CA 1
ATOM 1612 C C . ASP A 1 195 ? -3.219 -9.185 -11.849 1.00 55.22 195 ASP A C 1
ATOM 1614 O O . ASP A 1 195 ? -2.757 -10.187 -11.319 1.00 55.22 195 ASP A O 1
ATOM 1618 N N . ILE A 1 196 ? -3.123 -7.964 -11.306 1.00 55.97 196 ILE A N 1
ATOM 1619 C CA . ILE A 1 196 ? -2.535 -7.693 -9.982 1.00 55.97 196 ILE A CA 1
ATOM 1620 C C . ILE A 1 196 ? -3.295 -8.453 -8.897 1.00 55.97 196 ILE A C 1
ATOM 1622 O O . ILE A 1 196 ? -2.687 -9.122 -8.068 1.00 55.97 196 ILE A O 1
ATOM 1626 N N . ARG A 1 197 ? -4.633 -8.395 -8.922 1.00 56.00 197 ARG A N 1
ATOM 1627 C CA . ARG A 1 197 ? -5.481 -9.088 -7.935 1.00 56.00 197 ARG A CA 1
ATOM 1628 C C . ARG A 1 197 ? -5.265 -10.603 -7.952 1.00 56.00 197 ARG A C 1
ATOM 1630 O O . ARG A 1 197 ? -5.328 -11.233 -6.902 1.00 56.00 197 ARG A O 1
ATOM 1637 N N . ASN A 1 198 ? -5.006 -11.167 -9.131 1.00 55.94 198 ASN A N 1
ATOM 1638 C CA . ASN A 1 198 ? -4.854 -12.607 -9.341 1.00 55.94 198 ASN A CA 1
ATOM 1639 C C . ASN A 1 198 ? -3.408 -13.107 -9.235 1.00 55.94 198 ASN A C 1
ATOM 1641 O O . ASN A 1 198 ? -3.191 -14.309 -9.092 1.00 55.94 198 ASN A O 1
ATOM 1645 N N . ALA A 1 199 ? -2.425 -12.219 -9.335 1.00 55.56 199 ALA A N 1
ATOM 1646 C CA . ALA A 1 199 ? -1.021 -12.574 -9.334 1.00 55.56 199 ALA A CA 1
ATOM 1647 C C . ALA A 1 199 ? -0.369 -12.170 -8.018 1.00 55.56 199 ALA A C 1
ATOM 1649 O O . ALA A 1 199 ? 0.324 -11.161 -7.916 1.00 55.56 199 ALA A O 1
ATOM 1650 N N . GLU A 1 200 ? -0.525 -13.017 -7.012 1.00 49.84 200 GLU A N 1
ATOM 1651 C CA . GLU A 1 200 ? 0.465 -13.033 -5.948 1.00 49.84 200 GLU A CA 1
ATOM 1652 C C . GLU A 1 200 ? 1.765 -13.621 -6.507 1.00 49.84 200 GLU A C 1
ATOM 1654 O O . GLU A 1 200 ? 1.816 -14.779 -6.917 1.00 49.84 200 GLU A O 1
ATOM 1659 N N . ALA A 1 201 ? 2.798 -12.781 -6.587 1.00 44.47 201 ALA A N 1
ATOM 1660 C CA . ALA A 1 201 ? 4.209 -13.129 -6.792 1.00 44.47 201 ALA A CA 1
ATOM 1661 C C . ALA A 1 201 ? 4.635 -13.834 -8.105 1.00 44.47 201 ALA A C 1
ATOM 1663 O O . ALA A 1 201 ? 5.831 -14.034 -8.311 1.00 44.47 201 ALA A O 1
ATOM 1664 N N . HIS A 1 202 ? 3.725 -14.191 -9.018 1.00 47.16 202 HIS A N 1
ATOM 1665 C CA . HIS A 1 202 ? 4.066 -14.978 -10.222 1.00 47.16 202 HIS A CA 1
ATOM 1666 C C . HIS A 1 202 ? 3.846 -14.267 -11.562 1.00 47.16 202 HIS A C 1
ATOM 1668 O O . HIS A 1 202 ? 3.916 -14.903 -12.618 1.00 47.16 202 HIS A O 1
ATOM 1674 N N . LEU A 1 203 ? 3.596 -12.958 -11.542 1.00 54.00 203 LEU A N 1
ATOM 1675 C CA . LEU A 1 203 ? 3.476 -12.163 -12.757 1.00 54.00 203 LEU A CA 1
ATOM 1676 C C . LEU A 1 203 ? 4.851 -12.012 -13.419 1.00 54.00 203 LEU A C 1
ATOM 1678 O O . LEU A 1 203 ? 5.664 -11.178 -13.035 1.00 54.00 203 LEU A O 1
ATOM 1682 N N . SER A 1 204 ? 5.126 -12.854 -14.416 1.00 57.00 204 SER A N 1
ATOM 1683 C CA . SER A 1 204 ? 6.342 -12.750 -15.218 1.00 57.00 204 SER A CA 1
ATOM 1684 C C . SER A 1 204 ? 6.036 -11.895 -16.442 1.00 57.00 204 SER A C 1
ATOM 1686 O O . SER A 1 204 ? 5.543 -12.386 -17.460 1.00 57.00 204 SER A O 1
ATOM 1688 N N . LEU A 1 205 ? 6.276 -10.592 -16.302 1.00 58.91 205 LEU A N 1
ATOM 1689 C CA . LEU A 1 205 ? 6.297 -9.657 -17.418 1.00 58.91 205 LEU A CA 1
ATOM 1690 C C . LEU A 1 205 ? 7.659 -9.791 -18.118 1.00 58.91 205 LEU A C 1
ATOM 1692 O O . LEU A 1 205 ? 8.708 -9.583 -17.515 1.00 58.91 205 LEU A O 1
ATOM 1696 N N . ILE A 1 206 ? 7.654 -10.209 -19.381 1.00 64.06 206 ILE A N 1
ATOM 1697 C CA . ILE A 1 206 ? 8.866 -10.443 -20.176 1.00 64.06 206 ILE A CA 1
ATOM 1698 C C . ILE A 1 206 ? 8.724 -9.703 -21.503 1.00 64.06 206 ILE A C 1
ATOM 1700 O O . ILE A 1 206 ? 7.690 -9.795 -22.158 1.00 64.06 206 ILE A O 1
ATOM 1704 N N . TYR A 1 207 ? 9.766 -9.013 -21.959 1.00 60.62 207 TYR A N 1
ATOM 1705 C CA . TYR A 1 207 ? 9.787 -8.482 -23.321 1.00 60.62 207 TYR A CA 1
ATOM 1706 C C . TYR A 1 207 ? 10.102 -9.590 -24.335 1.00 60.62 207 TYR A C 1
ATOM 1708 O O . TYR A 1 207 ? 11.137 -10.255 -24.247 1.00 60.62 207 TYR A O 1
ATOM 1716 N N . SER A 1 208 ? 9.224 -9.792 -25.320 1.00 68.06 208 SER A N 1
ATOM 1717 C CA . SER A 1 208 ? 9.492 -10.689 -26.446 1.00 68.06 208 SER A CA 1
ATOM 1718 C C . SER A 1 208 ? 10.107 -9.908 -27.597 1.00 68.06 208 SER A C 1
ATOM 1720 O O . SER A 1 208 ? 9.392 -9.262 -28.362 1.00 68.06 208 SER A O 1
ATOM 1722 N N . ASP A 1 209 ? 11.422 -10.040 -27.765 1.00 61.28 209 ASP A N 1
ATOM 1723 C CA . ASP A 1 209 ? 12.167 -9.382 -28.843 1.00 61.28 209 ASP A CA 1
ATOM 1724 C C . ASP A 1 209 ? 11.649 -9.782 -30.238 1.00 61.28 209 ASP A C 1
ATOM 1726 O O . ASP A 1 209 ? 11.286 -8.931 -31.048 1.00 61.28 209 ASP A O 1
ATOM 1730 N N . LYS A 1 210 ? 11.426 -11.087 -30.459 1.00 70.62 210 LYS A N 1
ATOM 1731 C CA . LYS A 1 210 ? 10.845 -11.636 -31.702 1.00 70.62 210 LYS A CA 1
ATOM 1732 C C . LYS A 1 210 ? 9.510 -10.991 -32.095 1.00 70.62 210 LYS A C 1
ATOM 1734 O O . LYS A 1 210 ? 9.155 -10.989 -33.270 1.00 70.62 210 LYS A O 1
ATOM 1739 N N . ARG A 1 211 ? 8.736 -10.501 -31.124 1.00 64.44 211 ARG A N 1
ATOM 1740 C CA . ARG A 1 211 ? 7.403 -9.923 -31.355 1.00 64.44 211 ARG A CA 1
ATOM 1741 C C . ARG A 1 211 ? 7.339 -8.421 -31.101 1.00 64.44 211 ARG A C 1
ATOM 1743 O O . ARG A 1 211 ? 6.277 -7.853 -31.341 1.00 64.44 211 ARG A O 1
ATOM 1750 N N . LYS A 1 212 ? 8.422 -7.803 -30.617 1.00 63.94 212 LYS A N 1
ATOM 1751 C CA . LYS A 1 212 ? 8.474 -6.415 -30.131 1.00 63.94 212 LYS A CA 1
ATOM 1752 C C . LYS A 1 212 ? 7.282 -6.044 -29.233 1.00 63.94 212 LYS A C 1
ATOM 1754 O O . LYS A 1 212 ? 6.672 -4.989 -29.385 1.00 63.94 212 LYS A O 1
ATOM 1759 N N . LYS A 1 213 ? 6.891 -6.963 -28.344 1.00 67.75 213 LYS A N 1
ATOM 1760 C CA . LYS A 1 213 ? 5.720 -6.838 -27.457 1.00 67.75 213 LYS A CA 1
ATOM 1761 C C . 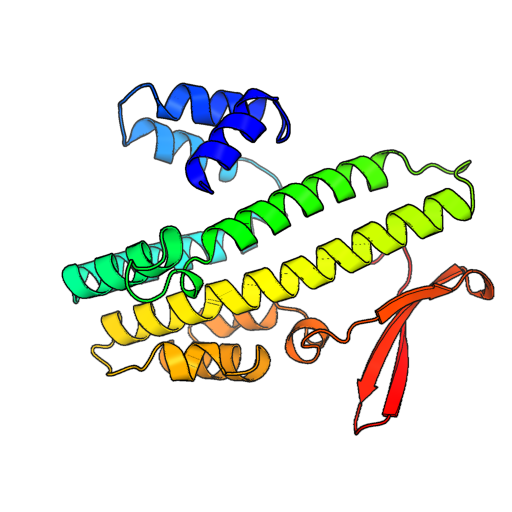LYS A 1 213 ? 6.062 -7.298 -26.049 1.00 67.75 213 LYS A C 1
ATOM 1763 O O . LYS A 1 213 ? 6.874 -8.210 -25.873 1.00 67.75 213 LYS A O 1
ATOM 1768 N N . TYR A 1 214 ? 5.378 -6.721 -25.070 1.00 61.94 214 TYR A N 1
ATOM 1769 C CA . TYR A 1 214 ? 5.398 -7.214 -23.700 1.00 61.94 214 TYR A CA 1
ATOM 1770 C C . TYR A 1 214 ? 4.575 -8.495 -23.603 1.00 61.94 214 TYR A C 1
ATOM 1772 O O . TYR A 1 214 ? 3.535 -8.620 -24.248 1.00 61.94 214 TYR A O 1
ATOM 1780 N N . VAL A 1 215 ? 5.058 -9.456 -22.826 1.00 70.62 215 VAL A N 1
ATOM 1781 C CA . VAL A 1 215 ? 4.404 -10.735 -22.562 1.00 70.62 215 VAL A CA 1
ATOM 1782 C C . VAL A 1 215 ? 4.115 -10.813 -21.083 1.00 70.62 215 VAL A C 1
ATOM 1784 O O . VAL A 1 215 ? 5.026 -10.898 -20.268 1.00 70.62 215 VAL A O 1
ATOM 1787 N N . LEU A 1 216 ? 2.838 -10.805 -20.753 1.00 65.38 216 LEU A N 1
ATOM 1788 C CA . LEU A 1 216 ? 2.335 -11.030 -19.419 1.00 65.38 216 LEU A CA 1
ATOM 1789 C C . LEU A 1 216 ? 2.062 -12.525 -19.273 1.00 65.38 216 LEU A C 1
ATOM 1791 O O . LEU A 1 216 ? 1.096 -13.044 -19.839 1.00 65.38 216 LEU A O 1
ATOM 1795 N N . ARG A 1 217 ? 2.933 -13.245 -18.564 1.00 64.06 217 ARG A N 1
ATOM 1796 C CA . ARG A 1 217 ? 2.722 -14.668 -18.293 1.00 64.06 217 ARG A CA 1
ATOM 1797 C C . ARG A 1 217 ? 1.909 -14.824 -17.012 1.00 64.06 217 ARG A C 1
ATOM 1799 O O . ARG A 1 217 ? 2.366 -14.460 -15.931 1.00 64.06 217 ARG A O 1
ATOM 1806 N N . LYS A 1 218 ? 0.707 -15.375 -17.149 1.00 61.19 218 LYS A N 1
ATOM 1807 C CA . LYS A 1 218 ? -0.254 -15.623 -16.067 1.00 61.19 218 LYS A CA 1
ATOM 1808 C C . LYS A 1 218 ? -0.457 -17.117 -15.881 1.00 61.19 218 LYS A C 1
ATOM 1810 O O . LYS A 1 218 ? -0.307 -17.886 -16.828 1.00 61.19 218 LYS A O 1
ATOM 1815 N N . ILE A 1 219 ? -0.837 -17.533 -14.679 1.00 54.75 219 ILE A N 1
ATOM 1816 C CA . ILE A 1 219 ? -1.323 -18.891 -14.429 1.00 54.75 219 ILE A CA 1
ATOM 1817 C C . ILE A 1 219 ? -2.849 -18.832 -14.428 1.00 54.75 219 ILE A C 1
ATOM 1819 O O . ILE A 1 219 ? -3.447 -18.198 -13.565 1.00 54.75 219 ILE A O 1
ATOM 1823 N N . VAL A 1 220 ? -3.478 -19.490 -15.399 1.00 62.03 220 VAL A N 1
ATOM 1824 C CA . VAL A 1 220 ? -4.936 -19.608 -15.517 1.00 62.03 220 VAL A CA 1
ATOM 1825 C C . VAL A 1 220 ? -5.276 -21.093 -15.473 1.00 62.03 220 VAL A C 1
ATOM 1827 O O . VAL A 1 220 ? -4.803 -21.864 -16.308 1.00 62.03 220 VAL A O 1
ATOM 1830 N N . ASN A 1 221 ? -6.058 -21.514 -14.475 1.00 60.72 221 ASN A N 1
ATOM 1831 C CA . ASN A 1 221 ? -6.441 -22.918 -14.258 1.00 60.72 221 ASN A CA 1
ATOM 1832 C C . ASN A 1 221 ? -5.236 -23.884 -14.218 1.00 60.72 221 ASN A C 1
ATOM 1834 O O . ASN A 1 221 ? -5.246 -24.937 -14.852 1.00 60.72 221 ASN A O 1
ATOM 1838 N N . GLY A 1 222 ? -4.160 -23.492 -13.527 1.00 61.28 222 GLY A N 1
ATOM 1839 C CA . GLY A 1 222 ? -2.937 -24.296 -13.403 1.00 61.28 222 GLY A CA 1
ATOM 1840 C C . GLY A 1 222 ? -2.065 -24.357 -14.665 1.00 61.28 222 GLY A C 1
ATOM 1841 O O . GLY A 1 222 ? -1.045 -25.041 -14.661 1.00 61.28 222 GLY A O 1
ATOM 1842 N N . LYS A 1 223 ? -2.422 -23.643 -15.742 1.00 59.53 223 LYS A N 1
ATOM 1843 C CA . LYS A 1 223 ? -1.641 -23.569 -16.986 1.00 59.53 223 LYS A CA 1
ATOM 1844 C C . LYS A 1 223 ? -1.092 -22.164 -17.201 1.00 59.53 223 LYS A C 1
ATOM 1846 O O . LYS A 1 223 ? -1.773 -21.175 -16.947 1.00 59.53 223 LYS A O 1
ATOM 1851 N N . TYR A 1 224 ? 0.131 -22.072 -17.718 1.00 63.38 224 TYR A N 1
ATOM 1852 C CA . TYR A 1 224 ? 0.697 -20.790 -18.129 1.00 63.38 224 TYR A CA 1
ATOM 1853 C C . TYR A 1 224 ? 0.023 -20.287 -19.410 1.00 63.38 224 TYR A C 1
ATOM 1855 O O . TYR A 1 224 ? 0.030 -20.980 -20.428 1.00 63.38 224 TYR A O 1
ATOM 1863 N N . GLN A 1 225 ? -0.510 -19.070 -19.370 1.00 69.19 225 GLN A N 1
ATOM 1864 C CA . GLN A 1 225 ? -0.998 -18.326 -20.528 1.00 69.19 225 GLN A CA 1
ATOM 1865 C C . GLN A 1 225 ? -0.184 -17.046 -20.708 1.00 69.19 225 GLN A C 1
ATOM 1867 O O . GLN A 1 225 ? 0.204 -16.407 -19.734 1.00 69.19 225 GLN A O 1
ATOM 1872 N N . ASN A 1 226 ? 0.067 -16.683 -21.966 1.00 73.88 226 ASN A N 1
ATOM 1873 C CA . ASN A 1 226 ? 0.790 -15.476 -22.344 1.00 73.88 226 ASN A CA 1
ATOM 1874 C C . ASN A 1 226 ? -0.191 -14.473 -22.948 1.00 73.88 226 ASN A C 1
ATOM 1876 O O . ASN A 1 226 ? -0.819 -14.770 -23.964 1.00 73.88 226 ASN A O 1
ATOM 1880 N N . GLU A 1 227 ? -0.267 -13.285 -22.369 1.00 71.06 227 GLU A N 1
ATOM 1881 C CA . GLU A 1 227 ? -0.996 -12.152 -22.933 1.00 71.06 227 GLU A CA 1
ATOM 1882 C C . GLU A 1 227 ? -0.008 -11.116 -23.470 1.00 71.06 227 GLU A C 1
ATOM 1884 O O . GLU A 1 227 ? 1.014 -10.847 -22.843 1.00 71.06 227 GLU A O 1
ATOM 1889 N N . TYR A 1 228 ? -0.269 -10.572 -24.660 1.00 67.62 228 TYR A N 1
ATOM 1890 C CA . TYR A 1 228 ? 0.659 -9.665 -25.334 1.00 67.62 228 TYR A CA 1
ATOM 1891 C C . TYR A 1 228 ? 0.175 -8.218 -25.237 1.00 67.62 228 TYR A C 1
ATOM 1893 O O . TYR A 1 228 ? -0.839 -7.880 -25.843 1.00 67.62 228 TYR A O 1
ATOM 1901 N N . ILE A 1 229 ? 0.935 -7.369 -24.547 1.00 64.44 229 ILE A N 1
ATOM 1902 C CA . ILE A 1 229 ? 0.610 -5.954 -24.313 1.00 64.44 229 ILE A CA 1
ATOM 1903 C C . ILE A 1 229 ? 1.437 -5.085 -25.275 1.00 64.44 229 ILE A C 1
ATOM 1905 O O . ILE A 1 229 ? 2.613 -5.379 -25.540 1.00 64.44 229 ILE A O 1
ATOM 1909 N N . LYS A 1 230 ? 0.825 -4.046 -25.859 1.00 49.12 230 LYS A N 1
ATOM 1910 C CA . LYS A 1 230 ? 1.530 -3.104 -26.742 1.00 49.12 230 LYS A CA 1
ATOM 1911 C C . LYS A 1 230 ? 2.345 -2.093 -25.918 1.00 49.12 230 LYS A C 1
ATOM 1913 O O . LYS A 1 230 ? 1.926 -1.741 -24.824 1.00 49.12 230 LYS A O 1
ATOM 1918 N N . PRO A 1 231 ? 3.470 -1.574 -26.448 1.00 41.03 231 PRO A N 1
ATOM 1919 C CA . PRO A 1 231 ? 4.326 -0.644 -25.708 1.00 41.03 231 PRO A CA 1
ATOM 1920 C C . PRO A 1 231 ? 3.734 0.731 -25.384 1.00 41.03 231 PRO A C 1
ATOM 1922 O O . PRO A 1 231 ? 4.305 1.426 -24.560 1.00 41.03 231 PRO A O 1
ATOM 1925 N N . ILE A 1 232 ? 2.651 1.129 -26.056 1.00 37.09 232 ILE A N 1
ATOM 1926 C CA . ILE A 1 232 ? 2.032 2.462 -25.939 1.00 37.09 232 ILE A CA 1
ATOM 1927 C C . ILE A 1 232 ? 0.898 2.470 -24.893 1.00 37.09 232 ILE A C 1
ATOM 1929 O O . ILE A 1 232 ? 0.419 3.531 -24.522 1.00 37.09 232 ILE A O 1
ATOM 1933 N N . ASP A 1 233 ? 0.505 1.297 -24.386 1.00 36.09 233 ASP A N 1
ATOM 1934 C CA . ASP A 1 233 ? -0.585 1.148 -23.411 1.00 36.09 233 ASP A CA 1
ATOM 1935 C C . ASP A 1 233 ? -0.062 1.006 -21.955 1.00 36.09 233 ASP A C 1
ATOM 1937 O O . ASP A 1 233 ? -0.778 0.482 -21.100 1.00 36.09 233 ASP A O 1
ATOM 1941 N N . LEU A 1 234 ? 1.195 1.406 -21.688 1.00 35.44 234 LEU A N 1
ATOM 1942 C CA . LEU A 1 234 ? 1.851 1.414 -20.365 1.00 35.44 234 LEU A CA 1
ATOM 1943 C C . LEU A 1 234 ? 2.047 2.839 -19.843 1.00 35.44 234 LEU A C 1
ATOM 1945 O O . LEU A 1 234 ? 2.546 3.673 -20.630 1.00 35.44 234 LEU A O 1
#

Organism: Niallia circulans (NCBI:txid1397)

Sequence (234 aa):
MANEELKHIIEEGYFGEKVVLLLQKVESYEDKHQLYEIIKDWIEGDELKFFTKTYMLFMLKVILESFETNPNQTYEEISTFITGSRKDPRKEKLSTILEFQLLSTETQKKVSTLNSKSSIGDIRNVTSSISNNYSKGIEFIGKIIPLFICLVKIRNQEEYNMYKIEKLNLHKKLIEFDACTSYEYKIITNMINRDIRNAEAHLSLIYSDKRKKYVLRKIVNGKYQNEYIKPIDL

Secondary structure (DSSP, 8-state):
-HHHHHHHHHHTTTT-HHHHHHHHTTTS--HHHHHHHHHHHHHTS-TTHHHHHHHHHHHHHHHHHHHHH-HHHHHHHHHHHHH--SS-GGG--HHHHHHHHHHHHHHHHHHHT--TT--HHHHHHHHHHHHHHHHHHHHHHHHHHHHHHHHHHHHTT----HHHHHTS-HHHHHHHHHHHTTTTTHHHHHHS-HHHHH-SS--EEEEEGGGTEEEEEEEETTEEEEEEE-TT--

Foldseek 3Di:
DLVVVVVVCLVVCLLHPVSVVLVVCVVVDDPPVSVVVVVVVLVPDDDVSVLVVVVVVVVVVLLVLLCVQPVVQSCVLVCCQCQNDPVGRVSDPVSLVVVLSSLVSVLVVLVVPDDPPDDPVSVQVSQVSVQVSVLSVLVSLLSPLLSSLSSLCSSVVHDDDSVVLSPDQLLVSLVSNCVSVVNPCVVVSPVCDPQSSQDDPPFDFGQDPVVRWIWTWDQDPNDTDTDTHHPVVD

pLDDT: mean 72.22, std 14.54, range [35.44, 95.69]

Radius of gyration: 19.9 Å; chains: 1; bounding box: 41×50×53 Å